Protein AF-A0A090S0M8-F1 (afdb_monomer)

Organism: NCBI:txid990268

Mean predicted aligned error: 9.37 Å

Sequence (266 aa):
MIILQVALKLGLIKRFNSFQKMNDHERKGLIEEGEQRWAMKSTMSSLSVDSFAIHAALVVVVTAFSYVAADFLSSFHDKVQIPTFVTGFLGGMFMRMVAQRTGASQYLCDGAFNHASGISTDYLIVFGISAIKITVLVQYLLPMTLLAIGGICFTLFLIFWVAPRILGDNWFEKGIFSWGWLTGTVAMGIALLRIVDPNMKSKVLDDYAIAYVPGSITDIFIISLMPIAMYSGYHWEALAVGLTYIAFVLFVWRFVFQKSGQLVTE

Structure (mmCIF, N/CA/C/O backbone):
data_AF-A0A090S0M8-F1
#
_entry.id   AF-A0A090S0M8-F1
#
loop_
_atom_site.group_PDB
_atom_site.id
_atom_site.type_symbol
_atom_site.label_atom_id
_atom_site.label_alt_id
_atom_site.label_comp_id
_atom_site.label_asym_id
_atom_site.label_entity_id
_atom_site.label_seq_id
_atom_site.pdbx_PDB_ins_code
_atom_site.Cartn_x
_atom_site.Cartn_y
_atom_site.Cartn_z
_atom_site.occupancy
_atom_site.B_iso_or_equiv
_atom_site.auth_seq_id
_atom_site.auth_comp_id
_atom_site.auth_asym_id
_atom_site.auth_atom_id
_atom_site.pdbx_PDB_model_num
ATOM 1 N N . MET A 1 1 ? 7.826 14.089 3.557 1.00 64.25 1 MET A N 1
ATOM 2 C CA . MET A 1 1 ? 7.908 15.396 4.258 1.00 64.25 1 MET A CA 1
ATOM 3 C C . MET A 1 1 ? 8.242 16.562 3.326 1.00 64.25 1 MET A C 1
ATOM 5 O O . MET A 1 1 ? 7.500 17.533 3.346 1.00 64.25 1 MET A O 1
ATOM 9 N N . ILE A 1 2 ? 9.271 16.476 2.470 1.00 78.44 2 ILE A N 1
ATOM 10 C CA . ILE A 1 2 ? 9.637 17.566 1.535 1.00 78.44 2 ILE A CA 1
ATOM 11 C C . ILE A 1 2 ? 8.473 17.953 0.602 1.00 78.44 2 ILE A C 1
ATOM 13 O O . ILE A 1 2 ? 8.158 19.130 0.485 1.00 78.44 2 ILE A O 1
ATOM 17 N N . ILE A 1 3 ? 7.768 16.973 0.020 1.00 79.50 3 ILE A N 1
ATOM 18 C CA . ILE A 1 3 ? 6.564 17.213 -0.802 1.00 79.50 3 ILE A CA 1
ATOM 19 C C . ILE A 1 3 ? 5.520 18.061 -0.067 1.00 79.50 3 ILE A C 1
ATOM 21 O O . ILE A 1 3 ? 4.982 18.996 -0.647 1.00 79.50 3 ILE A O 1
ATOM 25 N N . LEU A 1 4 ? 5.258 17.771 1.212 1.00 77.00 4 LEU A N 1
ATOM 26 C CA . LEU A 1 4 ? 4.286 18.522 2.009 1.00 77.00 4 LEU A CA 1
ATOM 27 C C . LEU A 1 4 ? 4.755 19.964 2.229 1.00 77.00 4 LEU A C 1
ATOM 29 O O . LEU A 1 4 ? 3.969 20.891 2.086 1.00 77.00 4 LEU A O 1
ATOM 33 N N . GLN A 1 5 ? 6.044 20.171 2.506 1.00 74.31 5 GLN A N 1
ATOM 34 C CA . GLN A 1 5 ? 6.617 21.513 2.653 1.00 74.31 5 GLN A CA 1
ATOM 35 C C . GLN A 1 5 ? 6.546 22.325 1.353 1.00 74.31 5 GLN A C 1
ATOM 37 O O . GLN A 1 5 ? 6.236 23.515 1.386 1.00 74.31 5 GLN A O 1
ATOM 42 N N . VAL A 1 6 ? 6.811 21.695 0.207 1.00 77.69 6 VAL A N 1
ATOM 43 C CA . VAL A 1 6 ? 6.702 22.336 -1.111 1.00 77.69 6 VAL A CA 1
ATOM 44 C C . VAL A 1 6 ? 5.242 22.656 -1.431 1.00 77.69 6 VAL A C 1
ATOM 46 O O . VAL A 1 6 ? 4.935 23.781 -1.813 1.00 77.69 6 VAL A O 1
ATOM 49 N N . ALA A 1 7 ? 4.327 21.716 -1.200 1.00 75.12 7 ALA A N 1
ATOM 50 C CA . ALA A 1 7 ? 2.899 21.915 -1.424 1.00 75.12 7 ALA A CA 1
ATOM 51 C C . ALA A 1 7 ? 2.296 23.014 -0.532 1.00 75.12 7 ALA A C 1
ATOM 53 O O . ALA A 1 7 ? 1.430 23.760 -0.987 1.00 75.12 7 ALA A O 1
ATOM 54 N N . LEU A 1 8 ? 2.797 23.169 0.700 1.00 72.12 8 LEU A N 1
ATOM 55 C CA . LEU A 1 8 ? 2.455 24.294 1.575 1.00 72.12 8 LEU A CA 1
ATOM 56 C C . LEU A 1 8 ? 2.893 25.630 0.985 1.00 72.12 8 LEU A C 1
ATOM 58 O O . LEU A 1 8 ? 2.099 26.566 0.939 1.00 72.12 8 LEU A O 1
ATOM 62 N N . LYS A 1 9 ? 4.139 25.720 0.503 1.00 70.88 9 LYS A N 1
ATOM 63 C CA . LYS A 1 9 ? 4.652 26.942 -0.137 1.00 70.88 9 LYS A CA 1
ATOM 64 C C . LYS A 1 9 ? 3.891 27.292 -1.417 1.00 70.88 9 LYS A C 1
ATOM 66 O O . LYS A 1 9 ? 3.738 28.468 -1.720 1.00 70.88 9 LYS A O 1
ATOM 71 N N . LEU A 1 10 ? 3.407 26.285 -2.141 1.00 74.88 10 LEU A N 1
ATOM 72 C CA . LEU A 1 10 ? 2.612 26.447 -3.360 1.00 74.88 10 LEU A CA 1
ATOM 73 C C . LEU A 1 10 ? 1.122 26.736 -3.091 1.00 74.88 10 LEU A C 1
ATOM 75 O O . LEU A 1 10 ? 0.362 26.895 -4.041 1.00 74.88 10 LEU A O 1
ATOM 79 N N . GLY A 1 11 ? 0.683 26.787 -1.826 1.00 72.38 11 GLY A N 1
ATOM 80 C CA . GLY A 1 11 ? -0.717 27.050 -1.468 1.00 72.38 11 GLY A CA 1
ATOM 81 C C . GLY A 1 11 ? -1.691 25.924 -1.838 1.00 72.38 11 GLY A C 1
ATOM 82 O O . GLY A 1 11 ? -2.904 26.127 -1.810 1.00 72.38 11 GLY A O 1
ATOM 83 N N . LEU A 1 12 ? -1.178 24.735 -2.171 1.00 68.94 12 LEU A N 1
ATOM 84 C CA . LEU A 1 12 ? -1.981 23.565 -2.550 1.00 68.94 12 LEU A CA 1
ATOM 85 C C . LEU A 1 12 ? -2.701 22.941 -1.351 1.00 68.94 12 LEU A C 1
ATOM 87 O O . LEU A 1 12 ? -3.697 22.245 -1.513 1.00 68.94 12 LEU A O 1
ATOM 91 N N . ILE A 1 13 ? -2.209 23.215 -0.143 1.00 67.31 13 ILE A N 1
ATOM 92 C CA . ILE A 1 13 ? -2.761 22.714 1.112 1.00 67.31 13 ILE A CA 1
ATOM 93 C C . ILE A 1 13 ? -3.474 23.867 1.814 1.00 67.31 13 ILE A C 1
ATOM 95 O O . ILE A 1 13 ? -2.837 24.780 2.337 1.00 67.31 13 ILE A O 1
ATOM 99 N N . LYS A 1 14 ? -4.809 23.819 1.847 1.00 59.38 14 LYS A N 1
ATOM 100 C CA . LYS A 1 14 ? -5.633 24.857 2.495 1.00 59.38 14 LYS A CA 1
ATOM 101 C C . LYS A 1 14 ? -5.724 24.696 4.016 1.00 59.38 14 LYS A C 1
ATOM 103 O O . LYS A 1 14 ? -6.082 25.645 4.708 1.00 59.38 14 LYS A O 1
ATOM 108 N N . ARG A 1 15 ? -5.444 23.501 4.548 1.00 59.41 15 ARG A N 1
ATOM 109 C CA . ARG A 1 15 ? -5.553 23.175 5.978 1.00 59.41 15 ARG A CA 1
ATOM 110 C C . ARG A 1 15 ? -4.346 22.342 6.389 1.00 59.41 15 ARG A C 1
ATOM 112 O O . ARG A 1 15 ? -4.209 21.206 5.967 1.00 59.41 15 ARG A O 1
ATOM 119 N N . PHE A 1 16 ? -3.459 22.923 7.187 1.00 60.31 16 PHE A N 1
ATOM 120 C CA . PHE A 1 16 ? -2.278 22.242 7.708 1.00 60.31 16 PHE A CA 1
ATOM 121 C C . PHE A 1 16 ? -2.125 22.565 9.186 1.00 60.31 16 PHE A C 1
ATOM 123 O O . PHE A 1 16 ? -2.038 23.740 9.562 1.00 60.31 16 PHE A O 1
ATOM 130 N N . ASN A 1 17 ? -2.053 21.527 10.015 1.00 59.16 17 ASN A N 1
ATOM 131 C CA . ASN A 1 17 ? -1.556 21.675 11.374 1.00 59.16 17 ASN A CA 1
ATOM 132 C C . ASN A 1 17 ? -0.030 21.681 11.303 1.00 59.16 17 ASN A C 1
ATOM 134 O O . ASN A 1 17 ? 0.614 20.647 11.160 1.00 59.16 17 ASN A O 1
ATOM 138 N N . SER A 1 18 ? 0.550 22.883 11.345 1.00 59.94 18 SER A N 1
ATOM 139 C CA . SER A 1 18 ? 1.997 23.031 11.502 1.00 59.94 18 SER A CA 1
ATOM 140 C C . SER A 1 18 ? 2.436 22.404 12.816 1.00 59.94 18 SER A C 1
ATOM 142 O O . SER A 1 18 ? 1.734 22.538 13.811 1.00 59.94 18 SER A O 1
ATOM 144 N N . PHE A 1 19 ? 3.624 21.797 12.850 1.00 63.47 19 PHE A N 1
ATOM 145 C CA . PHE A 1 19 ? 4.238 21.291 14.085 1.00 63.47 19 PHE A CA 1
ATOM 146 C C . PHE A 1 19 ? 4.270 22.362 15.192 1.00 63.47 19 PHE A C 1
ATOM 148 O O . PHE A 1 19 ? 4.079 22.085 16.373 1.00 63.47 19 PHE A O 1
ATOM 155 N N . GLN A 1 20 ? 4.424 23.627 14.792 1.00 65.75 20 GLN A N 1
ATOM 156 C CA . GLN A 1 20 ? 4.377 24.785 15.689 1.00 65.75 20 GLN A CA 1
ATOM 157 C C . GLN A 1 20 ? 2.993 25.009 16.322 1.00 65.75 20 GLN A C 1
ATOM 159 O O . GLN A 1 20 ? 2.913 25.576 17.405 1.00 65.75 20 GLN A O 1
ATOM 164 N N . LYS A 1 21 ? 1.917 24.557 15.668 1.00 69.81 21 LYS A N 1
ATOM 165 C CA . LYS A 1 21 ? 0.527 24.642 16.139 1.00 69.81 21 LYS A CA 1
ATOM 166 C C . LYS A 1 21 ? 0.055 23.396 16.900 1.00 69.81 21 LYS A C 1
ATOM 168 O O . LYS A 1 21 ? -1.036 23.441 17.448 1.00 69.81 21 LYS A O 1
ATOM 173 N N . MET A 1 22 ? 0.842 22.318 16.917 1.00 71.62 22 MET A N 1
ATOM 174 C CA . MET A 1 22 ? 0.522 21.099 17.668 1.00 71.62 22 MET A CA 1
ATOM 175 C C . MET A 1 22 ? 0.722 21.316 19.170 1.00 71.62 22 MET A C 1
ATOM 177 O O . MET A 1 22 ? 1.671 22.013 19.560 1.00 71.62 22 MET A O 1
ATOM 181 N N . ASN A 1 23 ? -0.141 20.712 19.989 1.00 80.25 23 ASN A N 1
ATOM 182 C CA . ASN A 1 23 ? 0.001 20.715 21.447 1.00 80.25 23 ASN A CA 1
ATOM 183 C C . ASN A 1 23 ? 1.186 19.822 21.890 1.00 80.25 23 ASN A C 1
ATOM 185 O O . ASN A 1 23 ? 1.787 19.088 21.098 1.00 80.25 23 ASN A O 1
ATOM 189 N N . ASP A 1 24 ? 1.559 19.889 23.169 1.00 84.00 24 ASP A N 1
ATOM 190 C CA . ASP A 1 24 ? 2.713 19.140 23.687 1.00 84.00 24 ASP A CA 1
ATOM 191 C C . ASP A 1 24 ? 2.528 17.613 23.637 1.00 84.00 24 ASP A C 1
ATOM 193 O O . ASP A 1 24 ? 3.521 16.886 23.544 1.00 84.00 24 ASP A O 1
ATOM 197 N N . HIS A 1 25 ? 1.287 17.116 23.672 1.00 84.06 25 HIS A N 1
ATOM 198 C CA . HIS A 1 25 ? 0.983 15.687 23.558 1.00 84.06 25 HIS A CA 1
ATOM 199 C C . HIS A 1 25 ? 1.178 15.190 22.121 1.00 84.06 25 HIS A C 1
ATOM 201 O O . HIS A 1 25 ? 1.942 14.251 21.898 1.00 84.06 25 HIS A O 1
ATOM 207 N N . GLU A 1 26 ? 0.601 15.880 21.139 1.00 76.94 26 GLU A N 1
ATOM 208 C CA . GLU A 1 26 ? 0.738 15.600 19.709 1.00 76.94 26 GLU A CA 1
ATOM 209 C C . GLU A 1 26 ? 2.207 15.630 19.266 1.00 76.94 26 GLU A C 1
ATOM 211 O O . GLU A 1 26 ? 2.646 14.759 18.513 1.00 76.94 26 GLU A O 1
ATOM 216 N N . ARG A 1 27 ? 3.008 16.578 19.781 1.00 78.00 27 ARG A N 1
ATOM 217 C CA . ARG A 1 27 ? 4.459 16.650 19.504 1.00 78.00 27 ARG A CA 1
ATOM 218 C C . ARG A 1 27 ? 5.236 15.443 20.027 1.00 78.00 27 ARG A C 1
ATOM 220 O O . ARG A 1 27 ? 6.274 15.102 19.463 1.00 78.00 27 ARG A O 1
ATOM 227 N N . LYS A 1 28 ? 4.746 14.806 21.092 1.00 85.12 28 LYS A N 1
ATOM 228 C CA . LYS A 1 28 ? 5.289 13.556 21.645 1.00 85.12 28 LYS A CA 1
ATOM 229 C C . LYS A 1 28 ? 4.675 12.312 20.990 1.00 85.12 28 LYS A C 1
ATOM 231 O O . LYS A 1 28 ? 5.046 11.203 21.361 1.00 85.12 28 LYS A O 1
ATOM 236 N N . GLY A 1 29 ? 3.749 12.476 20.039 1.00 80.06 29 GLY A N 1
ATOM 237 C CA . GLY A 1 29 ? 2.999 11.377 19.427 1.00 80.06 29 GLY A CA 1
ATOM 238 C C . GLY A 1 29 ? 1.955 10.749 20.357 1.00 80.06 29 GLY A C 1
ATOM 239 O O . GLY A 1 29 ? 1.541 9.615 20.132 1.00 80.06 29 GLY A O 1
ATOM 240 N N . LEU A 1 30 ? 1.554 11.462 21.410 1.00 86.12 30 LEU A N 1
ATOM 241 C CA . LEU A 1 30 ? 0.565 11.027 22.391 1.00 86.12 30 LEU A CA 1
ATOM 242 C C . LEU A 1 30 ? -0.778 11.720 22.140 1.00 86.12 30 LEU A C 1
ATOM 244 O O . LEU A 1 30 ? -0.833 12.813 21.582 1.00 86.12 30 LEU A O 1
ATOM 248 N N . ILE A 1 31 ? -1.858 11.088 22.594 1.00 83.38 31 ILE A N 1
ATOM 249 C CA . ILE A 1 31 ? -3.208 11.663 22.594 1.00 83.38 31 ILE A CA 1
ATOM 250 C C . ILE A 1 31 ? -3.513 12.140 24.017 1.00 83.38 31 ILE A C 1
ATOM 252 O O . ILE A 1 31 ? -3.216 11.424 24.981 1.00 83.38 31 ILE A O 1
ATOM 256 N N . GLU A 1 32 ? -4.083 13.339 24.152 1.00 86.94 32 GLU A N 1
ATOM 257 C CA . GLU A 1 32 ? -4.519 13.881 25.445 1.00 86.94 32 GLU A CA 1
ATOM 258 C C . GLU A 1 32 ? -5.511 12.934 26.133 1.00 86.94 32 GLU A C 1
ATOM 260 O O . GLU A 1 32 ? -6.356 12.335 25.472 1.00 86.94 32 GLU A O 1
ATOM 265 N N . GLU A 1 33 ? -5.434 12.801 27.460 1.00 85.81 33 GLU A N 1
ATOM 266 C CA . GLU A 1 33 ? -6.231 11.822 28.223 1.00 85.81 33 GLU A CA 1
ATOM 267 C C . GLU A 1 33 ? -7.741 11.936 27.966 1.00 85.81 33 GLU A C 1
ATOM 269 O O . GLU A 1 33 ? -8.415 10.921 27.809 1.00 85.81 33 GLU A O 1
ATOM 274 N N . GLY A 1 34 ? -8.266 13.160 27.842 1.00 87.75 34 GLY A N 1
ATOM 275 C CA . GLY A 1 34 ? -9.682 13.403 27.544 1.00 87.75 34 GLY A CA 1
ATOM 276 C C . GLY A 1 34 ? -10.104 13.071 26.106 1.00 87.75 34 GLY A C 1
ATOM 277 O O . GLY A 1 34 ? -11.294 12.912 25.841 1.00 87.75 34 GLY A O 1
ATOM 278 N N . GLU A 1 35 ? -9.150 12.946 25.182 1.00 85.00 35 GLU A N 1
ATOM 279 C CA . GLU A 1 35 ? -9.391 12.657 23.762 1.00 85.00 35 GLU A CA 1
ATOM 280 C C . GLU A 1 35 ? -9.061 11.207 23.374 1.00 85.00 35 GLU A C 1
ATOM 282 O O . GLU A 1 35 ? -9.327 10.782 22.241 1.00 85.00 35 GLU A O 1
ATOM 287 N N . GLN A 1 36 ? -8.492 10.429 24.298 1.00 86.56 36 GLN A N 1
ATOM 288 C CA . GLN A 1 36 ? -8.174 9.022 24.081 1.00 86.56 36 GLN A CA 1
ATOM 289 C C . GLN A 1 36 ? -9.441 8.220 23.769 1.00 86.56 36 GLN A C 1
ATOM 291 O O . GLN A 1 36 ? -10.482 8.343 24.414 1.00 86.56 36 GLN A O 1
ATOM 296 N N . ARG A 1 37 ? -9.350 7.368 22.745 1.00 83.69 37 ARG A N 1
A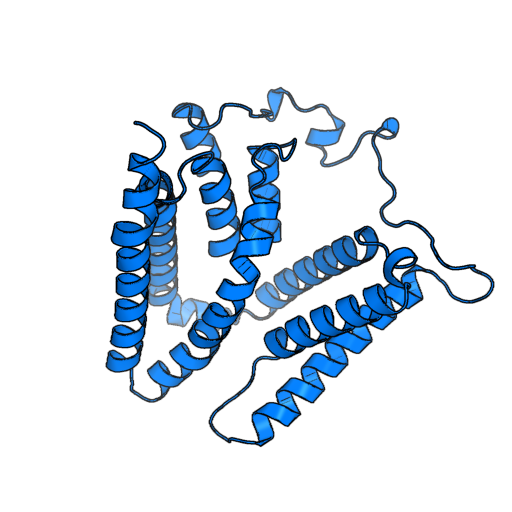TOM 297 C CA . ARG A 1 37 ? -10.462 6.533 22.282 1.00 83.69 37 ARG A CA 1
ATOM 298 C C . ARG A 1 37 ? -10.185 5.072 22.585 1.00 83.69 37 ARG A C 1
ATOM 300 O O . ARG A 1 37 ? -9.048 4.614 22.509 1.00 83.69 37 ARG A O 1
ATOM 307 N N . TRP A 1 38 ? -11.251 4.331 22.858 1.00 86.88 38 TRP A N 1
ATOM 308 C CA . TRP A 1 38 ? -11.198 2.882 22.995 1.00 86.88 38 TRP A CA 1
ATOM 309 C C . TRP A 1 38 ? -10.653 2.245 21.713 1.00 86.88 38 TRP A C 1
ATOM 311 O O . TRP A 1 38 ? -11.194 2.470 20.630 1.00 86.88 38 TRP A O 1
ATOM 321 N N . ALA A 1 39 ? -9.610 1.422 21.843 1.00 84.12 39 ALA A N 1
ATOM 322 C CA . ALA A 1 39 ? -9.031 0.681 20.719 1.00 84.12 39 ALA A CA 1
ATOM 323 C C . ALA A 1 39 ? -10.021 -0.343 20.130 1.00 84.12 39 ALA A C 1
ATOM 325 O O . ALA A 1 39 ? -10.055 -0.591 18.926 1.00 84.12 39 ALA A O 1
ATOM 326 N N . MET A 1 40 ? -10.852 -0.933 20.992 1.00 87.94 40 MET A N 1
ATOM 327 C CA . MET A 1 40 ? -11.825 -1.954 20.635 1.00 87.94 40 MET A CA 1
ATOM 328 C C . MET A 1 40 ? -13.029 -1.888 21.577 1.00 87.94 40 MET A C 1
ATOM 330 O O . MET A 1 40 ? -12.880 -1.691 22.783 1.00 87.94 40 MET A O 1
ATOM 334 N N . LYS A 1 41 ? -14.230 -2.106 21.035 1.00 88.44 41 LYS A N 1
ATOM 335 C CA . LYS A 1 41 ? -15.436 -2.346 21.832 1.00 88.44 41 LYS A CA 1
ATOM 336 C C . LYS A 1 41 ? -15.485 -3.819 22.239 1.00 88.44 41 LYS A C 1
ATOM 338 O O . LYS A 1 41 ? -15.399 -4.686 21.373 1.00 88.44 41 LYS A O 1
ATOM 343 N N . SER A 1 42 ? -15.675 -4.101 23.527 1.00 88.19 42 SER A N 1
ATOM 344 C CA . SER A 1 42 ? -15.972 -5.465 23.972 1.00 88.19 42 SER A CA 1
ATOM 345 C C . SER A 1 42 ? -17.414 -5.814 23.600 1.00 88.19 42 SER A C 1
ATOM 347 O O . SER A 1 42 ? -18.350 -5.119 24.002 1.00 88.19 42 SER A O 1
ATOM 349 N N . THR A 1 43 ? -17.585 -6.837 22.771 1.00 89.81 43 THR A N 1
ATOM 350 C CA . THR A 1 43 ? -18.872 -7.247 22.189 1.00 89.81 43 THR A CA 1
ATOM 351 C C . THR A 1 43 ? -19.339 -8.613 22.678 1.00 89.81 43 THR A C 1
ATOM 353 O O . THR A 1 43 ? -20.524 -8.919 22.566 1.00 89.81 43 THR A O 1
ATOM 356 N N . MET A 1 44 ? -18.432 -9.413 23.235 1.00 89.69 44 MET A N 1
ATOM 357 C CA . MET A 1 44 ? -18.701 -10.739 23.779 1.00 89.69 44 MET A CA 1
ATOM 358 C C . MET A 1 44 ? -18.779 -10.700 25.305 1.00 89.69 44 MET A C 1
ATOM 360 O O . MET A 1 44 ? -18.162 -9.858 25.962 1.00 89.69 44 MET A O 1
ATOM 364 N N . SER A 1 45 ? -19.531 -11.641 25.876 1.00 88.69 45 SER A N 1
ATOM 365 C CA . SER A 1 45 ? -19.515 -11.876 27.319 1.00 88.69 45 SER A CA 1
ATOM 366 C C . SER A 1 45 ? -18.221 -12.583 27.711 1.00 88.69 45 SER A C 1
ATOM 368 O O . SER A 1 45 ? -17.920 -13.657 27.187 1.00 88.69 45 SER A O 1
ATOM 370 N N . SER A 1 46 ? -17.495 -12.022 28.682 1.00 81.06 46 SER A N 1
ATOM 371 C CA . SER A 1 46 ? -16.253 -12.599 29.214 1.00 81.06 46 SER A CA 1
ATOM 372 C C . SER A 1 46 ? -16.447 -13.971 29.870 1.00 81.06 46 SER A C 1
ATOM 374 O O . SER A 1 46 ? -15.482 -14.711 30.022 1.00 81.06 46 SER A O 1
ATOM 376 N N . LEU A 1 47 ? -17.688 -14.336 30.217 1.00 88.12 47 LEU A N 1
ATOM 377 C CA . LEU A 1 47 ? -18.039 -15.674 30.702 1.00 88.12 47 LEU A CA 1
ATOM 378 C C . LEU A 1 47 ? -18.033 -16.739 29.596 1.00 88.12 47 LEU A C 1
ATOM 380 O O . LEU A 1 47 ? -17.985 -17.926 29.902 1.00 88.12 47 LEU A O 1
ATOM 384 N N . SER A 1 48 ? -18.136 -16.336 28.328 1.00 89.69 48 SER A N 1
ATOM 385 C CA . SER A 1 48 ? -18.202 -17.256 27.189 1.00 89.69 48 SER A CA 1
ATOM 386 C C . SER A 1 48 ? -16.882 -17.291 26.436 1.00 89.69 48 SER A C 1
ATOM 388 O O . SER A 1 48 ? -16.240 -18.333 26.343 1.00 89.69 48 SER A O 1
ATOM 390 N N . VAL A 1 49 ? -16.482 -16.149 25.883 1.00 89.44 49 VAL A N 1
ATOM 391 C CA . VAL A 1 49 ? -15.252 -16.014 25.111 1.00 89.44 49 VAL A CA 1
ATOM 392 C C . VAL A 1 49 ? -14.841 -14.553 25.104 1.00 89.44 49 VAL A C 1
ATOM 394 O O . VAL A 1 49 ? -15.680 -13.653 25.055 1.00 89.44 49 VAL A O 1
ATOM 397 N N . ASP A 1 50 ? -13.540 -14.314 25.153 1.00 91.75 50 ASP A N 1
ATOM 398 C CA . ASP A 1 50 ? -13.019 -12.965 25.055 1.00 91.75 50 ASP A CA 1
ATOM 399 C C . ASP A 1 50 ? -13.273 -12.363 23.657 1.00 91.75 50 ASP A C 1
ATOM 401 O O . ASP A 1 50 ? -13.168 -13.038 22.626 1.00 91.75 50 ASP A O 1
ATOM 405 N N . SER A 1 51 ? -13.614 -11.071 23.619 1.00 91.12 51 SER A N 1
ATOM 406 C CA . SER A 1 51 ? -13.909 -10.379 22.361 1.00 91.12 51 SER A CA 1
ATOM 407 C C . SER A 1 51 ? -12.690 -10.358 21.441 1.00 91.12 51 SER A C 1
ATOM 409 O O . SER A 1 51 ? -12.831 -10.601 20.242 1.00 91.12 51 SER A O 1
ATOM 411 N N . PHE A 1 52 ? -11.495 -10.093 21.976 1.00 91.50 52 PHE A N 1
ATOM 412 C CA . PHE A 1 52 ? -10.264 -10.073 21.189 1.00 91.50 52 PHE A CA 1
ATOM 413 C C . PHE A 1 52 ? -9.943 -11.466 20.639 1.00 91.50 52 PHE A C 1
ATOM 415 O O . PHE A 1 52 ? -9.595 -11.576 19.462 1.00 91.50 52 PHE A O 1
ATOM 422 N N . ALA A 1 53 ? -10.168 -12.528 21.419 1.00 92.56 53 ALA A N 1
ATOM 423 C CA . ALA A 1 53 ? -9.965 -13.905 20.961 1.00 92.56 53 ALA A CA 1
ATOM 424 C C . ALA A 1 53 ? -10.776 -14.244 19.696 1.00 92.56 53 ALA A C 1
ATOM 426 O O . ALA A 1 53 ? -10.227 -14.836 18.768 1.00 92.56 53 ALA A O 1
ATOM 427 N N . ILE A 1 54 ? -12.043 -13.819 19.600 1.00 92.88 54 ILE A N 1
ATOM 428 C CA . ILE A 1 54 ? -12.858 -14.036 18.388 1.00 92.88 54 ILE A CA 1
ATOM 429 C C . ILE A 1 54 ? -12.294 -13.284 17.178 1.00 92.88 54 ILE A C 1
ATOM 431 O O . ILE A 1 54 ? -12.225 -13.841 16.084 1.00 92.88 54 ILE A O 1
ATOM 435 N N . HIS A 1 55 ? -11.857 -12.038 17.356 1.00 94.38 55 HIS A N 1
ATOM 436 C CA . HIS A 1 55 ? -11.302 -11.246 16.254 1.00 94.38 55 HIS A CA 1
ATOM 437 C C . HIS A 1 55 ? -9.963 -11.813 15.781 1.00 94.38 55 HIS A C 1
ATOM 439 O O . HIS A 1 55 ? -9.749 -11.960 14.578 1.00 94.38 55 HIS A O 1
ATOM 445 N N . ALA A 1 56 ? -9.094 -12.195 16.719 1.00 93.69 56 ALA A N 1
ATOM 446 C CA . ALA A 1 56 ? -7.837 -12.867 16.421 1.00 93.69 56 ALA A CA 1
ATOM 447 C C . ALA A 1 56 ? -8.079 -14.205 15.704 1.00 93.69 56 ALA A C 1
ATOM 449 O O . ALA A 1 56 ? -7.459 -14.468 14.674 1.00 93.69 56 ALA A O 1
ATOM 450 N N . ALA A 1 57 ? -9.032 -15.012 16.182 1.00 94.31 57 ALA A N 1
ATOM 451 C CA . ALA A 1 57 ? -9.403 -16.272 15.545 1.00 94.31 57 ALA A CA 1
ATOM 452 C C . ALA A 1 57 ? -9.904 -16.062 14.110 1.00 94.31 57 ALA A C 1
ATOM 454 O O . ALA A 1 57 ? -9.492 -16.795 13.217 1.00 94.31 57 ALA A O 1
ATOM 455 N N . LEU A 1 58 ? -10.726 -15.039 13.856 1.00 94.69 58 LEU A N 1
ATOM 456 C CA . LEU A 1 58 ? -11.182 -14.711 12.501 1.00 94.69 58 LEU A CA 1
ATOM 457 C C . LEU A 1 58 ? -10.022 -14.353 11.568 1.00 94.69 58 LEU A C 1
ATOM 459 O O . LEU A 1 58 ? -9.979 -14.852 10.444 1.00 94.69 58 LEU A O 1
ATOM 463 N N . VAL A 1 59 ? -9.066 -13.541 12.029 1.00 94.44 59 VAL A N 1
ATOM 464 C CA . VAL A 1 59 ? -7.864 -13.207 11.244 1.00 94.44 59 VAL A CA 1
ATOM 465 C C . VAL A 1 59 ? -7.056 -14.469 10.932 1.00 94.44 59 VAL A C 1
ATOM 467 O O . VAL A 1 59 ? -6.662 -14.671 9.782 1.00 94.44 59 VAL A O 1
ATOM 470 N N . VAL A 1 60 ? -6.856 -15.350 11.917 1.00 95.44 60 VAL A N 1
ATOM 471 C CA . VAL A 1 60 ? -6.132 -16.620 11.735 1.00 95.44 60 VAL A CA 1
ATOM 472 C C . VAL A 1 60 ? -6.860 -17.545 10.762 1.00 95.44 60 VAL A C 1
ATOM 474 O O . VAL A 1 60 ? -6.228 -18.080 9.856 1.00 95.44 60 VAL A O 1
ATOM 477 N N . VAL A 1 61 ? -8.178 -17.704 10.897 1.00 95.94 61 VAL A N 1
ATOM 478 C CA . VAL A 1 61 ? -8.995 -18.552 10.014 1.00 95.94 61 VAL A CA 1
ATOM 479 C C . VAL A 1 61 ? -8.943 -18.049 8.578 1.00 95.94 61 VAL A C 1
ATOM 481 O O . VAL A 1 61 ? -8.699 -18.840 7.670 1.00 95.94 61 VAL A O 1
ATOM 484 N N . VAL A 1 62 ? -9.117 -16.742 8.362 1.00 95.44 62 VAL A N 1
ATOM 485 C CA . VAL A 1 62 ? -9.023 -16.159 7.017 1.00 95.44 62 VAL A CA 1
ATOM 486 C C . VAL A 1 62 ? -7.616 -16.355 6.457 1.00 95.44 62 VAL A C 1
ATOM 488 O O . VAL A 1 62 ? -7.480 -16.776 5.313 1.00 95.44 62 VAL A O 1
ATOM 491 N N . THR A 1 63 ? -6.568 -16.137 7.252 1.00 93.62 63 THR A N 1
ATOM 492 C CA . THR A 1 63 ? -5.173 -16.320 6.811 1.00 93.62 63 THR A CA 1
ATOM 493 C C . THR A 1 63 ? -4.871 -17.779 6.454 1.00 93.62 63 THR A C 1
ATOM 495 O O . THR A 1 63 ? -4.300 -18.0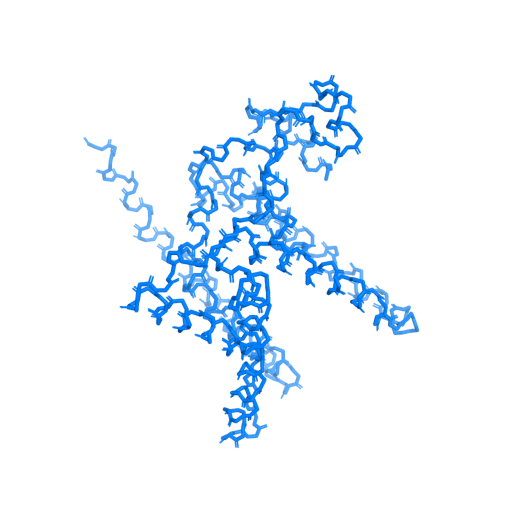51 5.399 1.00 93.62 63 THR A O 1
ATOM 498 N N . ALA A 1 64 ? -5.309 -18.733 7.279 1.00 96.00 64 ALA A N 1
ATOM 499 C CA . ALA A 1 64 ? -5.157 -20.161 7.013 1.00 96.00 64 ALA A CA 1
ATOM 500 C C . ALA A 1 64 ? -5.920 -20.581 5.748 1.00 96.00 64 ALA A C 1
ATOM 502 O O . ALA A 1 64 ? -5.354 -21.247 4.881 1.00 96.00 64 ALA A O 1
ATOM 503 N N . PHE A 1 65 ? -7.169 -20.124 5.599 1.00 95.75 65 PHE A N 1
ATOM 504 C CA . PHE A 1 65 ? -7.947 -20.309 4.374 1.00 95.75 65 PHE A CA 1
ATOM 505 C C . PHE A 1 65 ? -7.213 -19.741 3.157 1.00 95.75 65 PHE A C 1
ATOM 507 O O . PHE A 1 65 ? -7.144 -20.406 2.132 1.00 95.75 65 PHE A O 1
ATOM 514 N N . SER A 1 66 ? -6.626 -18.549 3.277 1.00 92.62 66 SER A N 1
ATOM 515 C CA . SER A 1 66 ? -5.886 -17.897 2.191 1.00 92.62 66 SER A CA 1
ATOM 516 C C . SER A 1 66 ? -4.769 -18.792 1.669 1.00 92.62 66 SER A C 1
ATOM 518 O O . SER A 1 66 ? -4.635 -18.975 0.460 1.00 92.62 66 SER A O 1
ATOM 520 N N . TYR A 1 67 ? -3.983 -19.364 2.584 1.00 93.44 67 TYR A N 1
ATOM 521 C CA . TYR A 1 67 ? -2.854 -20.223 2.247 1.00 93.44 67 TYR A CA 1
ATOM 522 C C . TYR A 1 67 ? -3.314 -21.521 1.580 1.00 93.44 67 TYR A C 1
ATOM 524 O O . TYR A 1 67 ? -2.873 -21.826 0.475 1.00 93.44 67 TYR A O 1
ATOM 532 N N . VAL A 1 68 ? -4.266 -22.227 2.200 1.00 95.81 68 VAL A N 1
ATOM 533 C CA . VAL A 1 68 ? -4.799 -23.492 1.668 1.00 95.81 68 VAL A CA 1
ATOM 534 C C . VAL A 1 68 ? -5.490 -23.281 0.321 1.00 95.81 68 VAL A C 1
ATOM 536 O O . VAL A 1 68 ? -5.289 -24.061 -0.603 1.00 95.81 68 VAL A O 1
ATOM 539 N N . ALA A 1 69 ? -6.278 -22.215 0.178 1.00 92.25 69 ALA A N 1
ATOM 540 C CA . ALA A 1 69 ? -6.950 -21.899 -1.074 1.00 92.25 69 ALA A CA 1
ATOM 541 C C . ALA A 1 69 ? -5.951 -21.506 -2.168 1.00 92.25 69 ALA A C 1
ATOM 543 O O . ALA A 1 69 ? -6.115 -21.928 -3.306 1.00 92.25 69 ALA A O 1
ATOM 544 N N . ALA A 1 70 ? -4.915 -20.725 -1.852 1.00 88.88 70 ALA A N 1
ATOM 545 C CA . ALA A 1 70 ? -3.899 -20.352 -2.836 1.00 88.88 70 ALA A CA 1
ATOM 546 C C . ALA A 1 70 ? -3.137 -21.577 -3.345 1.00 88.88 70 ALA A C 1
ATOM 548 O O . ALA A 1 70 ? -2.970 -21.724 -4.555 1.00 88.88 70 ALA A O 1
ATOM 549 N N . ASP A 1 71 ? -2.739 -22.472 -2.441 1.00 90.75 71 ASP A N 1
ATOM 550 C CA . ASP A 1 71 ? -2.052 -23.717 -2.783 1.00 90.75 71 ASP A CA 1
ATOM 551 C C . ASP A 1 71 ? -2.951 -24.639 -3.623 1.00 90.75 71 ASP A C 1
ATOM 553 O O . ASP A 1 71 ? -2.585 -25.043 -4.728 1.00 90.75 71 ASP A O 1
ATOM 557 N N . PHE A 1 72 ? -4.194 -24.854 -3.178 1.00 92.31 72 PHE A N 1
ATOM 558 C CA . PHE A 1 72 ? -5.178 -25.651 -3.910 1.00 92.31 72 PHE A CA 1
ATOM 559 C C . PHE A 1 72 ? -5.466 -25.086 -5.305 1.00 92.31 72 PHE A C 1
ATOM 561 O O . PHE A 1 72 ? -5.448 -25.834 -6.280 1.00 92.31 72 PHE A O 1
ATOM 568 N N . LEU A 1 73 ? -5.699 -23.775 -5.439 1.00 87.12 73 LEU A N 1
ATOM 569 C CA . LEU A 1 73 ? -5.977 -23.183 -6.749 1.00 87.12 73 LEU A CA 1
ATOM 570 C C . LEU A 1 73 ? -4.741 -23.193 -7.664 1.00 87.12 73 LEU A C 1
ATOM 572 O O . LEU A 1 73 ? -4.886 -23.356 -8.875 1.00 87.12 73 LEU A O 1
ATOM 576 N N . SER A 1 74 ? -3.540 -23.046 -7.105 1.00 84.38 74 SER A N 1
ATOM 577 C CA . SER A 1 74 ? -2.296 -23.128 -7.884 1.00 84.38 74 SER A CA 1
ATOM 578 C C . SER A 1 74 ? -2.007 -24.556 -8.357 1.00 84.38 74 SER A C 1
ATOM 580 O O . SER A 1 74 ? -1.378 -24.739 -9.395 1.00 84.38 74 SER A O 1
ATOM 582 N N . SER A 1 75 ? -2.522 -25.577 -7.660 1.00 88.44 75 SER A N 1
ATOM 583 C CA . SER A 1 75 ? -2.343 -26.986 -8.046 1.00 88.44 75 SER A CA 1
ATOM 584 C C . SER A 1 75 ? -3.017 -27.371 -9.372 1.00 88.44 75 SER A C 1
ATOM 586 O O . SER A 1 75 ? -2.655 -28.382 -9.969 1.00 88.44 75 SER A O 1
ATOM 588 N N . PHE A 1 76 ? -3.968 -26.570 -9.872 1.00 86.12 76 PHE A N 1
ATOM 589 C CA . PHE A 1 76 ? -4.645 -26.851 -11.144 1.00 86.12 76 PHE A CA 1
ATOM 590 C C . PHE A 1 76 ? -3.786 -26.557 -12.377 1.00 86.12 76 PHE A C 1
ATOM 592 O O . PHE A 1 76 ? -4.106 -27.049 -13.461 1.00 86.12 76 PHE A O 1
ATOM 599 N N . HIS A 1 77 ? -2.740 -25.732 -12.256 1.00 76.94 77 HIS A N 1
ATOM 600 C CA . HIS A 1 77 ? -1.904 -25.374 -13.397 1.00 76.94 77 HIS A CA 1
ATOM 601 C C . HIS A 1 77 ? -0.478 -25.003 -12.969 1.00 76.94 77 HIS A C 1
ATOM 603 O O . HIS A 1 77 ? -0.259 -23.944 -12.389 1.00 76.94 77 HIS A O 1
ATOM 609 N N . ASP A 1 78 ? 0.517 -25.796 -13.383 1.00 74.69 78 ASP A N 1
ATOM 610 C CA . ASP A 1 78 ? 1.929 -25.682 -12.957 1.00 74.69 78 ASP A CA 1
ATOM 611 C C . ASP A 1 78 ? 2.568 -24.296 -13.160 1.00 74.69 78 ASP A C 1
ATOM 613 O O . ASP A 1 78 ? 3.548 -23.937 -12.510 1.00 74.69 78 ASP A O 1
ATOM 617 N N . LYS A 1 79 ? 2.034 -23.508 -14.100 1.00 69.00 79 LYS A N 1
ATOM 618 C CA . LYS A 1 79 ? 2.545 -22.169 -14.447 1.00 69.00 79 LYS A CA 1
ATOM 619 C C . LYS A 1 79 ? 1.780 -21.008 -13.807 1.00 69.00 79 LYS A C 1
ATOM 621 O O . LYS A 1 79 ? 2.195 -19.865 -13.983 1.00 69.00 79 LYS A O 1
ATOM 626 N N . VAL A 1 80 ? 0.661 -21.266 -13.128 1.00 69.19 80 VAL A N 1
ATOM 627 C CA . VAL A 1 80 ? -0.178 -20.214 -12.535 1.00 69.19 80 VAL A CA 1
ATOM 628 C C . VAL A 1 80 ? -0.139 -20.357 -11.024 1.00 69.19 80 VAL A C 1
ATOM 630 O O . VAL A 1 80 ? -0.780 -21.229 -10.452 1.00 69.19 80 VAL A O 1
ATOM 633 N N . GLN A 1 81 ? 0.607 -19.466 -10.377 1.00 75.94 81 GLN A N 1
ATOM 634 C CA . GLN A 1 81 ? 0.612 -19.357 -8.923 1.00 75.94 81 GLN A CA 1
ATOM 635 C C . GLN A 1 81 ? -0.366 -18.266 -8.510 1.00 75.94 81 GLN A C 1
ATOM 637 O O . GLN A 1 81 ? -0.188 -17.094 -8.853 1.00 75.94 81 GLN A O 1
ATOM 642 N N . ILE A 1 82 ? -1.411 -18.657 -7.787 1.00 79.88 82 ILE A N 1
ATOM 643 C CA . ILE A 1 82 ? -2.364 -17.713 -7.217 1.00 79.88 82 ILE A CA 1
ATOM 644 C C . ILE A 1 82 ? -1.745 -17.123 -5.950 1.00 79.88 82 ILE A C 1
ATOM 646 O O . ILE A 1 82 ? -1.431 -17.870 -5.021 1.00 79.88 82 ILE A O 1
ATOM 650 N N . PRO A 1 83 ? -1.582 -15.794 -5.855 1.00 76.25 83 PRO A N 1
ATOM 651 C CA . PRO A 1 83 ? -0.988 -15.204 -4.668 1.00 76.25 83 PRO A CA 1
ATOM 652 C C . PRO A 1 83 ? -1.900 -15.336 -3.447 1.00 76.25 83 PRO A C 1
ATOM 654 O O . PRO A 1 83 ? -3.101 -15.067 -3.510 1.00 76.25 83 PRO A O 1
ATOM 657 N N . THR A 1 84 ? -1.307 -15.638 -2.293 1.00 82.50 84 THR A N 1
ATOM 658 C CA . THR A 1 84 ? -2.022 -15.809 -1.018 1.00 82.50 84 THR A CA 1
ATOM 659 C C . THR A 1 84 ? -2.814 -14.573 -0.588 1.00 82.50 84 THR A C 1
ATOM 661 O O . THR A 1 84 ? -3.871 -14.694 0.023 1.00 82.50 84 THR A O 1
ATOM 664 N N . PHE A 1 85 ? -2.352 -13.364 -0.918 1.00 77.50 85 PHE A N 1
ATOM 665 C CA . PHE A 1 85 ? -3.095 -12.152 -0.559 1.00 77.50 85 PHE A CA 1
ATOM 666 C C . PHE A 1 85 ? -4.440 -12.049 -1.303 1.00 77.50 85 PHE A C 1
ATOM 668 O O . PHE A 1 85 ? -5.385 -11.471 -0.771 1.00 77.50 85 PHE A O 1
ATOM 675 N N . VAL A 1 86 ? -4.556 -12.636 -2.503 1.00 78.31 86 VAL A N 1
ATOM 676 C CA . VAL A 1 86 ? -5.785 -12.630 -3.317 1.00 78.31 86 VAL A CA 1
ATOM 677 C C . VAL A 1 86 ? -6.856 -13.484 -2.681 1.00 78.31 86 VAL A C 1
ATOM 679 O O . VAL A 1 86 ? -7.976 -13.034 -2.444 1.00 78.31 86 VAL A O 1
ATOM 682 N N . THR A 1 87 ? -6.496 -14.726 -2.380 1.00 84.19 87 THR A N 1
ATOM 683 C CA . THR A 1 87 ? 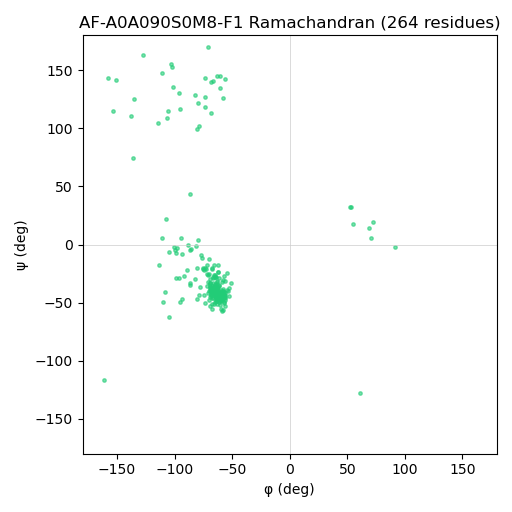-7.385 -15.670 -1.709 1.00 84.19 87 THR A CA 1
ATOM 684 C C . THR A 1 87 ? -7.740 -15.178 -0.311 1.00 84.19 87 THR A C 1
ATOM 686 O O . THR A 1 87 ? -8.872 -15.380 0.123 1.00 84.19 87 THR A O 1
ATOM 689 N N . GLY A 1 88 ? -6.843 -14.446 0.355 1.00 87.56 88 GLY A N 1
ATOM 690 C CA . GLY A 1 88 ? -7.144 -13.775 1.618 1.00 87.56 88 GLY A CA 1
ATOM 691 C C . GLY A 1 88 ? -8.094 -12.600 1.507 1.00 87.56 88 GLY A C 1
ATOM 692 O O . GLY A 1 88 ? -9.008 -12.490 2.324 1.00 87.56 88 GLY A O 1
ATOM 693 N N . PHE A 1 89 ? -7.968 -11.771 0.472 1.00 81.81 89 PHE A N 1
ATOM 694 C CA . PHE A 1 89 ? -8.942 -10.716 0.205 1.00 81.81 89 PHE A CA 1
ATOM 695 C C . PHE A 1 89 ? -10.335 -11.301 -0.069 1.00 81.81 89 PHE A C 1
ATOM 697 O O . PHE A 1 89 ? -11.317 -10.873 0.542 1.00 81.81 89 PHE A O 1
ATOM 704 N N . LEU A 1 90 ? -10.419 -12.331 -0.918 1.00 84.31 90 LEU A N 1
ATOM 705 C CA . LEU A 1 90 ? -11.674 -13.030 -1.210 1.00 84.31 90 LEU A CA 1
ATOM 706 C C . LEU A 1 90 ? -12.245 -13.729 0.031 1.00 84.31 90 LEU A C 1
ATOM 708 O O . LEU A 1 90 ? -13.439 -13.613 0.298 1.00 84.31 90 LEU A O 1
ATOM 712 N N . GLY A 1 91 ? -11.404 -14.399 0.822 1.00 90.00 91 GLY A N 1
ATOM 713 C CA . GLY A 1 91 ? -11.800 -15.055 2.070 1.00 90.00 91 GLY A CA 1
ATOM 714 C C . GLY A 1 91 ? -12.308 -14.066 3.119 1.00 90.00 91 GLY A C 1
ATOM 715 O O . GLY A 1 91 ? -13.349 -14.294 3.735 1.00 90.00 91 GLY A O 1
ATOM 716 N N . GLY A 1 92 ? -11.633 -12.926 3.278 1.00 89.62 92 GLY A N 1
ATOM 717 C CA . GLY A 1 92 ? -12.064 -11.845 4.163 1.00 89.62 92 GLY A CA 1
ATOM 718 C C . GLY A 1 92 ? -13.377 -11.204 3.709 1.00 89.62 92 GLY A C 1
ATOM 719 O O . GLY A 1 92 ? -14.278 -10.997 4.525 1.00 89.62 92 GLY A O 1
ATOM 720 N N . MET A 1 93 ? -13.532 -10.950 2.405 1.00 86.56 93 MET A N 1
ATOM 721 C CA . MET A 1 93 ? -14.780 -10.442 1.824 1.00 86.56 93 MET A CA 1
ATOM 722 C C . MET A 1 93 ? -15.934 -11.429 2.020 1.00 86.56 93 MET A C 1
ATOM 724 O O . MET A 1 93 ? -17.025 -11.028 2.431 1.00 86.56 93 MET A O 1
ATOM 728 N N . PHE A 1 94 ? -15.688 -12.716 1.777 1.00 90.12 94 PHE A N 1
ATOM 729 C CA . PHE A 1 94 ? -16.657 -13.778 2.016 1.00 90.12 94 PHE A CA 1
ATOM 730 C C . PHE A 1 94 ? -17.067 -13.827 3.491 1.00 90.12 94 PHE A C 1
ATOM 732 O O . PHE A 1 94 ? -18.260 -13.797 3.795 1.00 90.12 94 PHE A O 1
ATOM 739 N N . MET A 1 95 ? -16.104 -13.799 4.417 1.00 92.81 95 MET A N 1
ATOM 740 C CA . MET A 1 95 ? -16.399 -13.822 5.850 1.00 92.81 95 MET A CA 1
ATOM 741 C C . MET A 1 95 ? -17.189 -12.587 6.298 1.00 92.81 95 MET A C 1
ATOM 743 O O . MET A 1 95 ? -18.128 -12.698 7.088 1.00 92.81 95 MET A O 1
ATOM 747 N N . ARG A 1 96 ? -16.880 -11.410 5.737 1.00 89.81 96 ARG A N 1
ATOM 748 C CA . ARG A 1 96 ? -17.655 -10.184 5.969 1.00 89.81 96 ARG A CA 1
ATOM 749 C C . ARG A 1 96 ? -19.090 -10.313 5.459 1.00 89.81 96 ARG A C 1
ATOM 751 O O . ARG A 1 96 ? -20.015 -9.919 6.167 1.00 89.81 96 ARG A O 1
ATOM 758 N N . MET A 1 97 ? -19.290 -10.894 4.276 1.00 90.88 97 MET A N 1
ATOM 759 C CA . MET A 1 97 ? -20.625 -11.143 3.722 1.00 90.88 97 MET A CA 1
ATOM 760 C C . MET A 1 97 ? -21.427 -12.113 4.598 1.00 90.88 97 MET A C 1
ATOM 762 O O . MET A 1 97 ? -22.597 -11.855 4.885 1.00 90.88 97 MET A O 1
ATOM 766 N N . VAL A 1 98 ? -20.799 -13.198 5.063 1.00 94.94 98 VAL A N 1
ATOM 767 C CA . VAL A 1 98 ? -21.418 -14.149 5.999 1.00 94.94 98 VAL A CA 1
ATOM 768 C C . VAL A 1 98 ? -21.817 -13.438 7.291 1.00 94.94 98 VAL A C 1
ATOM 770 O O . VAL A 1 98 ? -22.969 -13.544 7.700 1.00 94.94 98 VAL A O 1
ATOM 773 N N . ALA A 1 99 ? -20.919 -12.651 7.890 1.00 93.94 99 ALA A N 1
ATOM 774 C CA . ALA A 1 99 ? -21.199 -11.921 9.126 1.00 93.94 99 ALA A CA 1
ATOM 775 C C . ALA A 1 99 ? -22.342 -10.901 8.981 1.00 93.94 99 ALA A C 1
ATOM 777 O O . ALA A 1 99 ? -23.128 -10.723 9.910 1.00 93.94 99 ALA A O 1
ATOM 778 N N . GLN A 1 100 ? -22.462 -10.244 7.823 1.00 93.19 100 GLN A N 1
ATOM 779 C CA . GLN A 1 100 ? -23.579 -9.340 7.533 1.00 93.19 100 GLN A CA 1
ATOM 780 C C . GLN A 1 100 ? -24.905 -10.098 7.393 1.00 93.19 100 GLN A C 1
ATOM 782 O O . GLN A 1 100 ? -25.918 -9.668 7.938 1.00 93.19 100 GLN A O 1
ATOM 787 N N . ARG A 1 101 ? -24.902 -11.244 6.698 1.00 94.75 101 ARG A N 1
ATOM 788 C CA . ARG A 1 101 ? -26.101 -12.074 6.484 1.00 94.75 101 ARG A CA 1
ATOM 789 C C . ARG A 1 101 ? -26.615 -12.714 7.773 1.00 94.75 101 ARG A C 1
ATOM 791 O O . ARG A 1 101 ? -27.822 -12.846 7.935 1.00 94.75 101 ARG A O 1
ATOM 798 N N . THR A 1 102 ? -25.721 -13.111 8.677 1.00 95.06 102 THR A N 1
ATOM 799 C CA . THR A 1 102 ? -26.083 -13.736 9.961 1.00 95.06 102 THR A CA 1
ATOM 800 C C . THR A 1 102 ? -26.356 -12.723 11.073 1.00 95.06 102 THR A C 1
ATOM 802 O O . THR A 1 102 ? -26.711 -13.115 12.181 1.00 95.06 102 THR A O 1
ATOM 805 N N . GLY A 1 103 ? -26.157 -11.425 10.819 1.00 92.50 103 GLY A N 1
ATOM 806 C CA . GLY A 1 103 ? -26.228 -10.385 11.846 1.00 92.50 103 GLY A CA 1
ATOM 807 C C . GLY A 1 103 ? -25.064 -10.418 12.845 1.00 92.50 103 GLY A C 1
ATOM 808 O O . GLY A 1 103 ? -25.057 -9.636 13.793 1.00 92.50 103 GLY A O 1
ATOM 809 N N . ALA A 1 104 ? -24.060 -11.280 12.646 1.00 91.50 104 ALA A N 1
ATOM 810 C CA . ALA A 1 104 ? -22.874 -11.351 13.498 1.00 91.50 104 ALA A CA 1
ATOM 811 C C . ALA A 1 104 ? -21.987 -10.099 13.387 1.00 91.50 104 ALA A C 1
ATOM 813 O O . ALA A 1 104 ? -21.223 -9.806 14.306 1.00 91.50 104 ALA A O 1
ATOM 814 N N . SER A 1 105 ? -22.113 -9.322 12.304 1.00 89.69 105 SER A N 1
ATOM 815 C CA . SER A 1 105 ? -21.340 -8.093 12.090 1.00 89.69 105 SER A CA 1
ATOM 816 C C . SER A 1 105 ? -21.498 -7.068 13.216 1.00 89.69 105 SER A C 1
ATOM 818 O O . SER A 1 105 ? -20.573 -6.306 13.455 1.00 89.69 105 SER A O 1
ATOM 820 N N . GLN A 1 106 ? -22.623 -7.063 13.943 1.00 90.50 106 GLN A N 1
ATOM 821 C CA . GLN A 1 106 ? -22.831 -6.163 15.089 1.00 90.50 106 GLN A CA 1
ATOM 822 C C . GLN A 1 106 ? -21.914 -6.470 16.288 1.00 90.50 106 GLN A C 1
ATOM 824 O O . GLN A 1 106 ? -21.696 -5.606 17.138 1.00 90.50 106 GLN A O 1
ATOM 829 N N . TYR A 1 107 ? -21.381 -7.694 16.354 1.00 90.94 107 TYR A N 1
ATOM 830 C CA . TYR A 1 107 ? -20.440 -8.134 17.382 1.00 90.94 107 TYR A CA 1
ATOM 831 C C . TYR A 1 107 ? -18.983 -8.066 16.913 1.00 90.94 107 TYR A C 1
ATOM 833 O O . TYR A 1 107 ? -18.076 -8.344 17.698 1.00 90.94 107 TYR A O 1
ATOM 841 N N . LEU A 1 108 ? -18.745 -7.692 15.655 1.00 92.12 108 LEU A N 1
ATOM 842 C CA . LEU A 1 108 ? -17.411 -7.476 15.120 1.00 92.12 108 LEU A CA 1
ATOM 843 C C . LEU A 1 108 ? -17.064 -5.986 15.184 1.00 92.12 108 LEU A C 1
ATOM 845 O O . LEU A 1 108 ? -17.841 -5.125 14.781 1.00 92.12 108 LEU A O 1
ATOM 849 N N . CYS A 1 109 ? -15.892 -5.678 15.725 1.00 90.50 109 CYS A N 1
ATOM 850 C CA . CYS A 1 109 ? -15.392 -4.332 15.928 1.00 90.50 109 CYS A CA 1
ATOM 851 C C . CYS A 1 109 ? -14.297 -4.021 14.904 1.00 90.50 109 CYS A C 1
ATOM 853 O O . CYS A 1 109 ? -13.201 -4.581 14.965 1.00 90.50 109 CYS A O 1
ATOM 855 N N . ASP A 1 110 ? -14.561 -3.055 14.022 1.00 85.19 110 ASP A N 1
ATOM 856 C CA . ASP A 1 110 ? -13.585 -2.583 13.030 1.00 85.19 110 ASP A CA 1
ATOM 857 C C . ASP A 1 110 ? -12.290 -2.066 13.679 1.00 85.19 110 ASP A C 1
ATOM 859 O O . ASP A 1 110 ? -11.212 -2.219 13.113 1.00 85.19 110 ASP A O 1
ATOM 863 N N . GLY A 1 111 ? -12.368 -1.507 14.896 1.00 84.44 111 GLY A N 1
ATOM 864 C CA . GLY A 1 111 ? -11.195 -1.081 15.666 1.00 84.44 111 GLY A CA 1
ATOM 865 C C . GLY A 1 111 ? -10.196 -2.218 15.892 1.00 84.44 111 GLY A C 1
ATOM 866 O O . GLY A 1 111 ? -9.007 -2.052 15.623 1.00 84.44 111 GLY A O 1
ATOM 867 N N . ALA A 1 112 ? -10.679 -3.407 16.266 1.00 90.06 112 ALA A N 1
ATOM 868 C CA . ALA A 1 112 ? -9.828 -4.578 16.473 1.00 90.06 112 ALA A CA 1
ATOM 869 C C . ALA A 1 112 ? -9.093 -4.987 15.187 1.00 90.06 112 ALA A C 1
ATOM 871 O O . ALA A 1 112 ? -7.884 -5.215 15.210 1.00 90.06 112 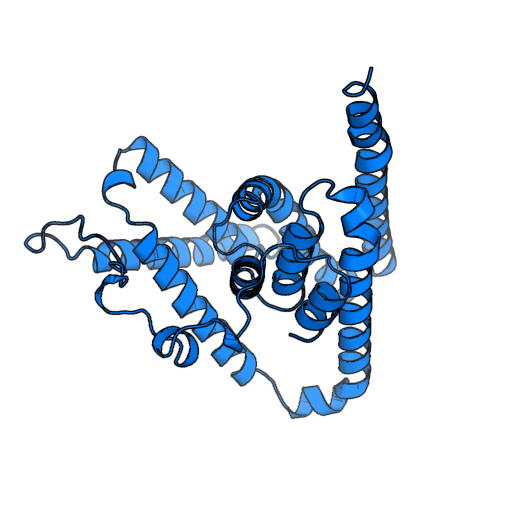ALA A O 1
ATOM 872 N N . PHE A 1 113 ? -9.802 -5.023 14.053 1.00 88.12 113 PHE A N 1
ATOM 873 C CA . PHE A 1 113 ? -9.201 -5.352 12.759 1.00 88.12 113 PHE A CA 1
ATOM 874 C C . PHE A 1 113 ? -8.221 -4.276 12.279 1.00 88.12 113 PHE A C 1
ATOM 876 O O . PHE A 1 113 ? -7.160 -4.614 11.757 1.00 88.12 113 PHE A O 1
ATOM 883 N N . ASN A 1 114 ? -8.518 -2.994 12.511 1.00 80.31 114 ASN A N 1
ATOM 884 C CA . ASN A 1 114 ? -7.612 -1.891 12.185 1.00 80.31 114 ASN A CA 1
ATOM 885 C C . ASN A 1 114 ? -6.303 -1.977 12.984 1.00 80.31 114 ASN A C 1
ATOM 887 O O . ASN A 1 114 ? -5.225 -1.812 12.414 1.00 80.31 114 ASN A O 1
ATOM 891 N N . HIS A 1 115 ? -6.374 -2.291 14.281 1.00 84.19 115 HIS A N 1
ATOM 892 C CA . HIS A 1 115 ? -5.184 -2.502 15.108 1.00 84.19 115 HIS A CA 1
ATOM 893 C C . HIS A 1 115 ? -4.405 -3.759 14.697 1.00 84.19 115 HIS A C 1
ATOM 895 O O . HIS A 1 115 ? -3.182 -3.698 14.581 1.00 84.19 115 HIS A O 1
ATOM 901 N N . ALA A 1 116 ? -5.091 -4.870 14.400 1.00 88.31 116 ALA A N 1
ATOM 902 C CA . ALA A 1 116 ? -4.449 -6.082 13.886 1.00 88.31 116 ALA A CA 1
ATOM 903 C C . ALA A 1 116 ? -3.728 -5.826 12.549 1.00 88.31 116 ALA A C 1
ATOM 905 O O . ALA A 1 116 ? -2.592 -6.265 12.363 1.00 88.31 116 ALA A O 1
ATOM 906 N N . SER A 1 117 ? -4.347 -5.060 11.643 1.00 79.81 117 SER A N 1
ATOM 907 C CA . SER A 1 117 ? -3.728 -4.619 10.388 1.00 79.81 117 SER A CA 1
ATOM 908 C C . SER A 1 117 ? -2.509 -3.727 10.630 1.00 79.81 117 SER A C 1
ATOM 910 O O . SER A 1 117 ? -1.510 -3.871 9.926 1.00 79.81 117 SER A O 1
ATOM 912 N N . GLY A 1 118 ? -2.575 -2.819 11.611 1.00 78.69 118 GLY A N 1
ATOM 913 C CA . GLY A 1 118 ? -1.454 -1.961 12.002 1.00 78.69 118 GLY A CA 1
ATOM 914 C C . GLY A 1 118 ? -0.248 -2.778 12.464 1.00 78.69 118 GLY A C 1
ATOM 915 O O . GLY A 1 118 ? 0.811 -2.703 11.849 1.00 78.69 118 GLY A O 1
ATOM 916 N N . ILE A 1 119 ? -0.447 -3.654 13.454 1.00 86.06 119 ILE A N 1
ATOM 917 C CA . ILE A 1 119 ? 0.611 -4.530 13.989 1.00 86.06 119 ILE A CA 1
ATOM 918 C C . ILE A 1 119 ? 1.190 -5.437 12.892 1.00 86.06 119 ILE A C 1
ATOM 920 O O . ILE A 1 119 ? 2.403 -5.611 12.795 1.00 86.06 119 ILE A O 1
ATOM 924 N N . SER A 1 120 ? 0.336 -5.994 12.027 1.00 85.38 120 SER A N 1
ATOM 925 C CA . SER A 1 120 ? 0.785 -6.833 10.906 1.00 85.38 120 SER A CA 1
ATOM 926 C C . SER A 1 120 ? 1.649 -6.052 9.911 1.00 85.38 120 SER A C 1
ATOM 928 O O . SER A 1 120 ? 2.622 -6.593 9.389 1.00 85.38 120 SER A O 1
ATOM 930 N N . THR A 1 121 ? 1.322 -4.779 9.667 1.00 76.25 121 THR A N 1
ATOM 931 C CA . THR A 1 121 ? 2.111 -3.893 8.795 1.00 76.25 121 THR A CA 1
ATOM 932 C C . THR A 1 121 ? 3.482 -3.611 9.401 1.00 76.25 121 THR A C 1
ATOM 934 O O . THR A 1 121 ? 4.483 -3.670 8.687 1.00 76.25 121 THR A O 1
ATOM 937 N N . ASP A 1 122 ? 3.550 -3.375 10.711 1.00 81.00 122 ASP A N 1
ATOM 938 C CA . ASP A 1 122 ? 4.818 -3.152 11.408 1.00 81.00 122 ASP A CA 1
ATOM 939 C C . ASP A 1 122 ? 5.711 -4.399 11.343 1.00 81.00 122 ASP A C 1
ATOM 941 O O . ASP A 1 122 ? 6.886 -4.299 10.981 1.00 81.00 122 ASP A O 1
ATOM 945 N N . TYR A 1 123 ? 5.152 -5.592 11.586 1.00 86.75 123 TYR A N 1
ATOM 946 C CA . TYR A 1 123 ? 5.887 -6.849 11.409 1.00 86.75 123 TYR A CA 1
ATOM 947 C C . TYR A 1 123 ? 6.361 -7.051 9.970 1.00 86.75 123 TYR A C 1
ATOM 949 O O . TYR A 1 123 ? 7.512 -7.430 9.762 1.00 86.75 123 TYR A O 1
ATOM 957 N N . LEU A 1 124 ? 5.511 -6.773 8.977 1.00 83.56 124 LEU A N 1
ATOM 958 C CA . LEU A 1 124 ? 5.878 -6.861 7.562 1.00 83.56 124 LEU A CA 1
ATOM 959 C C . LEU A 1 124 ? 7.080 -5.966 7.244 1.00 83.56 124 LEU A C 1
ATOM 961 O O . LEU A 1 124 ? 8.001 -6.413 6.562 1.00 83.56 124 LEU A O 1
ATOM 965 N N . ILE A 1 125 ? 7.105 -4.734 7.762 1.00 79.56 125 ILE A N 1
ATOM 966 C CA . ILE A 1 125 ? 8.229 -3.807 7.572 1.00 79.56 125 ILE A CA 1
ATOM 967 C C . ILE A 1 125 ? 9.491 -4.348 8.247 1.00 79.56 125 ILE A C 1
ATOM 969 O O . ILE A 1 125 ? 10.541 -4.408 7.606 1.00 79.56 125 ILE A O 1
ATOM 973 N N . VAL A 1 126 ? 9.401 -4.770 9.512 1.00 87.00 126 VAL A N 1
ATOM 974 C CA . VAL A 1 126 ? 10.555 -5.286 10.269 1.00 87.00 126 VAL A CA 1
ATOM 975 C C . VAL A 1 126 ? 11.146 -6.517 9.583 1.00 87.00 126 VAL A C 1
ATOM 977 O O . VAL A 1 126 ? 12.337 -6.526 9.274 1.00 87.00 126 VAL A O 1
ATOM 980 N N . PHE A 1 127 ? 10.324 -7.521 9.267 1.00 88.69 127 PHE A N 1
ATOM 981 C CA . PHE A 1 127 ? 10.784 -8.719 8.563 1.00 88.69 127 PHE A CA 1
ATOM 982 C C . PHE A 1 127 ? 11.278 -8.409 7.150 1.00 88.69 127 PHE A C 1
ATOM 984 O O . PHE A 1 127 ? 12.269 -8.993 6.717 1.00 88.69 127 PHE A O 1
ATOM 991 N N . GLY A 1 128 ? 10.642 -7.466 6.452 1.00 83.69 128 GLY A N 1
ATOM 992 C CA . GLY A 1 128 ? 11.077 -7.001 5.138 1.00 83.69 128 GLY A CA 1
ATOM 993 C C . GLY A 1 128 ? 12.487 -6.416 5.174 1.00 83.69 128 GLY A C 1
ATOM 994 O O . GLY A 1 128 ? 13.325 -6.808 4.366 1.00 83.69 128 GLY A O 1
ATOM 995 N N . ILE A 1 129 ? 12.780 -5.550 6.150 1.00 85.75 129 ILE A N 1
ATOM 996 C CA . ILE A 1 129 ? 14.124 -4.992 6.362 1.00 85.75 129 ILE A CA 1
ATOM 997 C C . ILE A 1 129 ? 15.109 -6.104 6.744 1.00 85.75 129 ILE A C 1
ATOM 999 O O . ILE A 1 129 ? 16.208 -6.165 6.192 1.00 85.75 129 ILE A O 1
ATOM 1003 N N . SER A 1 130 ? 14.720 -7.012 7.644 1.00 89.44 130 SER A N 1
ATOM 1004 C CA . SER A 1 130 ? 15.571 -8.132 8.068 1.00 89.44 130 SER A CA 1
ATOM 1005 C C . SER A 1 130 ? 15.880 -9.132 6.945 1.00 89.44 130 SER A C 1
ATOM 1007 O O . SER A 1 130 ? 16.932 -9.767 6.977 1.00 89.44 130 SER A O 1
ATOM 1009 N N . ALA A 1 131 ? 15.008 -9.273 5.944 1.00 90.19 131 ALA A N 1
ATOM 1010 C CA . ALA A 1 131 ? 15.204 -10.180 4.811 1.00 90.19 131 ALA A CA 1
ATOM 1011 C C . ALA A 1 131 ? 16.207 -9.656 3.762 1.00 90.19 131 ALA A C 1
ATOM 1013 O O . ALA A 1 131 ? 16.625 -10.411 2.876 1.00 90.19 131 ALA A O 1
ATOM 1014 N N . ILE A 1 132 ? 16.613 -8.381 3.838 1.00 89.25 132 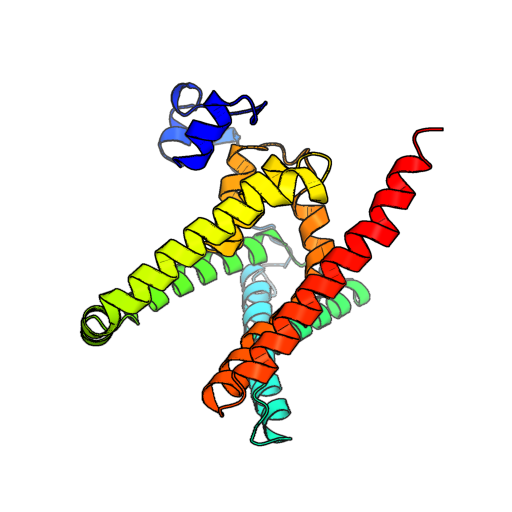ILE A N 1
ATOM 1015 C CA . ILE A 1 132 ? 17.529 -7.771 2.869 1.00 89.25 132 ILE A CA 1
ATOM 1016 C C . ILE A 1 132 ? 18.924 -8.393 2.999 1.00 89.25 132 ILE A C 1
ATOM 1018 O O . ILE A 1 132 ? 19.656 -8.176 3.963 1.00 89.25 132 ILE A O 1
ATOM 1022 N N . LYS A 1 133 ? 19.346 -9.120 1.960 1.00 91.44 133 LYS A N 1
ATOM 1023 C CA . LYS A 1 133 ? 20.722 -9.618 1.840 1.00 91.44 133 LYS A CA 1
ATOM 1024 C C . LYS A 1 133 ? 21.640 -8.489 1.373 1.00 91.44 133 LYS A C 1
ATOM 1026 O O . LYS A 1 133 ? 21.698 -8.198 0.178 1.00 91.44 133 LYS A O 1
ATOM 1031 N N . ILE A 1 134 ? 22.398 -7.900 2.301 1.00 91.50 134 ILE A N 1
ATOM 1032 C CA . ILE A 1 134 ? 23.313 -6.774 2.025 1.00 91.50 134 ILE A CA 1
ATOM 1033 C C . ILE A 1 134 ? 24.279 -7.078 0.870 1.00 91.50 134 ILE A C 1
ATOM 1035 O O . ILE A 1 134 ? 24.529 -6.218 0.032 1.00 91.50 134 ILE A O 1
ATOM 1039 N N . THR A 1 135 ? 24.762 -8.317 0.752 1.00 92.31 135 THR A N 1
ATOM 1040 C CA . THR A 1 135 ? 25.636 -8.733 -0.356 1.00 92.31 135 THR A CA 1
ATOM 1041 C C . THR A 1 135 ? 24.972 -8.570 -1.727 1.00 92.31 135 THR A C 1
ATOM 1043 O O . THR A 1 135 ? 25.606 -8.078 -2.655 1.00 92.31 135 THR A O 1
ATOM 1046 N N . VAL A 1 136 ? 23.691 -8.936 -1.856 1.00 90.44 136 VAL A N 1
ATOM 1047 C CA . VAL A 1 136 ? 22.929 -8.782 -3.108 1.00 90.44 136 VAL A CA 1
ATOM 1048 C C . VAL A 1 136 ? 22.649 -7.304 -3.370 1.00 90.44 136 VAL A C 1
ATOM 1050 O O . VAL A 1 136 ? 22.817 -6.840 -4.493 1.00 90.44 136 VAL A O 1
ATOM 1053 N N . LEU A 1 137 ? 22.291 -6.549 -2.326 1.00 89.31 137 LEU A N 1
ATOM 1054 C CA . LEU A 1 137 ? 22.057 -5.108 -2.425 1.00 89.31 137 LEU A CA 1
ATOM 1055 C C . LEU A 1 137 ? 23.275 -4.374 -3.000 1.00 89.31 137 LEU A C 1
ATOM 1057 O O . LEU A 1 137 ? 23.118 -3.554 -3.895 1.00 89.31 137 LEU A O 1
ATOM 1061 N N . VAL A 1 138 ? 24.483 -4.680 -2.519 1.00 92.69 138 VAL A N 1
ATOM 1062 C CA . VAL A 1 138 ? 25.712 -4.029 -3.003 1.00 92.69 138 VAL A CA 1
ATOM 1063 C C . VAL A 1 138 ? 26.027 -4.431 -4.447 1.00 92.69 138 VAL A C 1
ATOM 1065 O O . VAL A 1 138 ? 26.391 -3.572 -5.247 1.00 92.69 138 VAL A O 1
ATOM 1068 N N . GLN A 1 139 ? 25.840 -5.704 -4.812 1.00 94.38 139 GLN A N 1
ATOM 1069 C CA . GLN A 1 139 ? 26.061 -6.180 -6.186 1.00 94.38 139 GLN A CA 1
ATOM 1070 C C . GLN A 1 139 ? 25.121 -5.515 -7.201 1.00 94.38 139 GLN A C 1
ATOM 1072 O O . GLN A 1 139 ? 25.536 -5.209 -8.317 1.00 94.38 139 GLN A O 1
ATOM 1077 N N . TYR A 1 140 ? 23.874 -5.259 -6.806 1.00 92.12 140 TYR A N 1
ATOM 1078 C CA . TYR A 1 140 ? 22.844 -4.662 -7.657 1.00 92.12 140 TYR A CA 1
ATOM 1079 C C . TYR A 1 140 ? 22.530 -3.211 -7.286 1.00 92.12 140 TYR A C 1
ATOM 1081 O O . TYR A 1 140 ? 21.468 -2.700 -7.642 1.00 92.12 140 TYR A O 1
ATOM 1089 N N . LEU A 1 141 ? 23.452 -2.517 -6.612 1.00 92.50 141 LEU A N 1
ATOM 1090 C CA . LEU A 1 141 ? 23.189 -1.175 -6.100 1.00 92.50 141 LEU A CA 1
ATOM 1091 C C . LEU A 1 141 ? 22.841 -0.208 -7.233 1.00 92.50 141 LEU A C 1
ATOM 1093 O O . LEU A 1 141 ? 21.841 0.493 -7.152 1.00 92.50 141 LEU A O 1
ATOM 1097 N N . LEU A 1 142 ? 23.607 -0.231 -8.329 1.00 94.69 142 LEU A N 1
ATOM 1098 C CA . LEU A 1 142 ? 23.363 0.629 -9.487 1.00 94.69 142 LEU A CA 1
ATOM 1099 C C . LEU A 1 142 ? 21.966 0.413 -10.110 1.00 94.69 142 LEU A C 1
ATOM 1101 O O . LEU A 1 142 ? 21.209 1.384 -10.171 1.00 94.69 142 LEU A O 1
ATOM 1105 N N . PRO A 1 143 ? 21.568 -0.803 -10.544 1.00 93.12 143 PRO A N 1
ATOM 1106 C CA . PRO A 1 143 ? 20.232 -1.007 -11.104 1.00 93.12 143 PRO A CA 1
ATOM 1107 C C . PRO A 1 143 ? 19.115 -0.746 -10.084 1.00 93.12 143 PRO A C 1
ATOM 1109 O O . PRO A 1 143 ? 18.095 -0.165 -10.453 1.00 93.12 143 PRO A O 1
ATOM 1112 N N . MET A 1 144 ? 19.303 -1.086 -8.804 1.00 89.50 144 MET A N 1
ATOM 1113 C CA . MET A 1 144 ? 18.314 -0.791 -7.758 1.00 89.50 144 MET A CA 1
ATOM 1114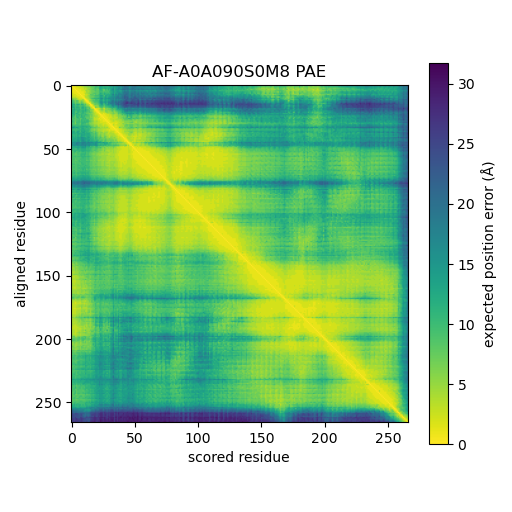 C C . MET A 1 144 ? 18.138 0.713 -7.534 1.00 89.50 144 MET A C 1
ATOM 1116 O O . MET A 1 144 ? 17.009 1.190 -7.450 1.00 89.50 144 MET A O 1
ATOM 1120 N N . THR A 1 145 ? 19.228 1.480 -7.475 1.00 92.88 145 THR A N 1
ATOM 1121 C CA . THR A 1 145 ? 19.170 2.938 -7.315 1.00 92.88 145 THR A CA 1
ATOM 1122 C C . THR A 1 145 ? 18.549 3.608 -8.538 1.00 92.88 145 THR A C 1
ATOM 1124 O O . THR A 1 145 ? 17.724 4.504 -8.372 1.00 92.88 145 THR A O 1
ATOM 1127 N N . LEU A 1 146 ? 18.870 3.159 -9.757 1.00 95.12 146 LEU A N 1
ATOM 1128 C CA . LEU A 1 146 ? 18.242 3.678 -10.977 1.00 95.12 146 LEU A CA 1
ATOM 1129 C C . LEU A 1 146 ? 16.732 3.416 -10.998 1.00 95.12 146 LEU A C 1
ATOM 1131 O O . LEU A 1 146 ? 15.964 4.332 -11.290 1.00 95.12 146 LEU A O 1
ATOM 1135 N N . LEU A 1 147 ? 16.300 2.204 -10.637 1.00 91.06 147 LEU A N 1
ATOM 1136 C CA . LEU A 1 147 ? 14.878 1.869 -10.528 1.00 91.06 147 LEU A CA 1
ATOM 1137 C C . LEU A 1 147 ? 14.182 2.670 -9.424 1.00 91.06 147 LEU A C 1
ATOM 1139 O O . LEU A 1 147 ? 13.077 3.160 -9.642 1.00 91.06 147 LEU A O 1
ATOM 1143 N N . ALA A 1 148 ? 14.825 2.857 -8.270 1.00 91.06 148 ALA A N 1
ATOM 1144 C CA . ALA A 1 148 ? 14.274 3.646 -7.171 1.00 91.06 148 ALA A CA 1
ATOM 1145 C C . ALA A 1 148 ? 14.099 5.121 -7.561 1.00 91.06 148 ALA A C 1
ATOM 1147 O O . ALA A 1 148 ? 13.023 5.686 -7.370 1.00 91.06 148 ALA A O 1
ATOM 1148 N N . ILE A 1 149 ? 15.125 5.737 -8.160 1.00 94.94 149 ILE A N 1
ATOM 1149 C CA . ILE A 1 149 ? 15.055 7.123 -8.645 1.00 94.94 149 ILE A CA 1
ATOM 1150 C C . ILE A 1 149 ? 14.004 7.238 -9.750 1.00 94.94 149 ILE A C 1
ATOM 1152 O O . ILE A 1 149 ? 13.161 8.129 -9.691 1.00 94.94 149 ILE A O 1
ATOM 1156 N N . GLY A 1 150 ? 14.003 6.320 -10.720 1.00 95.44 150 GLY A N 1
ATOM 1157 C CA . GLY A 1 150 ? 13.017 6.291 -11.798 1.00 95.44 150 GLY A CA 1
ATOM 1158 C C . GLY A 1 150 ? 11.585 6.164 -11.278 1.00 95.44 150 GLY A C 1
ATOM 1159 O O . GLY A 1 150 ? 10.719 6.935 -11.684 1.00 95.44 150 GLY A O 1
ATOM 1160 N N . GLY A 1 151 ? 11.345 5.259 -10.326 1.00 92.38 151 GLY A N 1
ATOM 1161 C CA . GLY A 1 151 ? 10.048 5.077 -9.674 1.00 92.38 151 GLY A CA 1
ATOM 1162 C C . GLY A 1 151 ? 9.604 6.312 -8.890 1.00 92.38 151 GLY A C 1
ATOM 1163 O O . GLY A 1 151 ? 8.455 6.737 -9.012 1.00 92.38 151 GLY A O 1
ATOM 1164 N N . ILE A 1 152 ? 10.515 6.953 -8.154 1.00 92.69 152 ILE A N 1
ATOM 1165 C CA . ILE A 1 152 ? 10.254 8.226 -7.464 1.00 92.69 152 ILE A CA 1
ATOM 1166 C C . ILE A 1 152 ? 9.904 9.328 -8.473 1.00 92.69 152 ILE A C 1
ATOM 1168 O O . ILE A 1 152 ? 8.890 10.004 -8.321 1.00 92.69 152 ILE A O 1
ATOM 1172 N N . CYS A 1 153 ? 10.692 9.503 -9.533 1.00 94.00 153 CYS A N 1
ATOM 1173 C CA . CYS A 1 153 ? 10.423 10.504 -10.566 1.00 94.00 153 CYS A CA 1
ATOM 1174 C C . CYS A 1 153 ? 9.088 10.249 -11.277 1.00 94.00 153 CYS A C 1
ATOM 1176 O O . CYS A 1 153 ? 8.325 11.186 -11.511 1.00 94.00 153 CYS A O 1
ATOM 1178 N N . PHE A 1 154 ? 8.782 8.989 -11.584 1.00 92.62 154 PHE A N 1
ATOM 1179 C CA . PHE A 1 154 ? 7.538 8.602 -12.239 1.00 92.62 154 PHE A CA 1
ATOM 1180 C C . PHE A 1 154 ? 6.320 8.840 -11.343 1.00 92.62 154 PHE A C 1
ATOM 1182 O O . PHE A 1 154 ? 5.340 9.439 -11.778 1.00 92.62 154 PHE A O 1
ATOM 1189 N N . THR A 1 155 ? 6.387 8.449 -10.071 1.00 92.19 155 THR A N 1
ATOM 1190 C CA . THR A 1 155 ? 5.304 8.706 -9.109 1.00 92.19 155 THR A CA 1
ATOM 1191 C C . THR A 1 155 ? 5.101 10.205 -8.883 1.00 92.19 155 THR A C 1
ATOM 1193 O O . THR A 1 155 ? 3.963 10.672 -8.922 1.00 92.19 155 THR A O 1
ATOM 1196 N N . LEU A 1 156 ? 6.179 10.990 -8.768 1.00 91.06 156 LEU A N 1
ATOM 1197 C CA . LEU A 1 156 ? 6.106 12.457 -8.733 1.00 91.06 156 LEU A CA 1
ATOM 1198 C C . LEU A 1 156 ? 5.425 13.02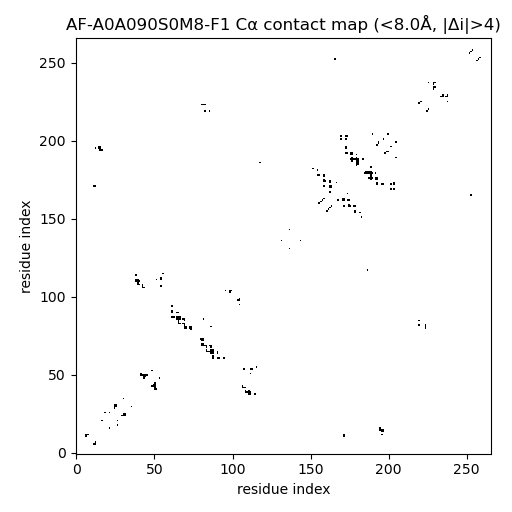7 -9.984 1.00 91.06 156 LEU A C 1
ATOM 1200 O O . LEU A 1 156 ? 4.565 13.900 -9.864 1.00 91.06 156 LEU A O 1
ATOM 1204 N N . PHE A 1 157 ? 5.767 12.528 -11.174 1.00 92.44 157 PHE A N 1
ATOM 1205 C CA . PHE A 1 157 ? 5.107 12.914 -12.421 1.00 92.44 157 PHE A CA 1
ATOM 1206 C C . PHE A 1 157 ? 3.605 12.595 -12.389 1.00 92.44 157 PHE A C 1
ATOM 1208 O O . PHE A 1 157 ? 2.788 13.463 -12.705 1.00 92.44 157 PHE A O 1
ATOM 1215 N N . LEU A 1 158 ? 3.216 11.399 -11.940 1.00 90.00 158 LEU A N 1
ATOM 1216 C CA . LEU A 1 158 ? 1.803 11.036 -11.810 1.00 90.00 158 LEU A CA 1
ATOM 1217 C C . LEU A 1 158 ? 1.054 11.988 -10.869 1.00 90.00 158 LEU A C 1
ATOM 1219 O O . LEU A 1 158 ? -0.047 12.425 -11.188 1.00 90.00 158 LEU A O 1
ATOM 1223 N N . ILE A 1 159 ? 1.651 12.374 -9.746 1.00 89.69 159 ILE A N 1
ATOM 1224 C CA . ILE A 1 159 ? 0.970 13.204 -8.743 1.00 89.69 159 ILE A CA 1
ATOM 1225 C C . ILE A 1 159 ? 0.929 14.679 -9.131 1.00 89.69 159 ILE A C 1
ATOM 1227 O O . ILE A 1 159 ? -0.095 15.326 -8.954 1.00 89.69 159 ILE A O 1
ATOM 1231 N N . PHE A 1 160 ? 2.022 15.243 -9.640 1.00 87.88 160 PHE A N 1
ATOM 1232 C CA . PHE A 1 160 ? 2.079 16.680 -9.924 1.00 87.88 160 PHE A CA 1
ATOM 1233 C C . PHE A 1 160 ? 1.609 17.036 -11.333 1.00 87.88 160 PHE A C 1
ATOM 1235 O O . PHE A 1 160 ? 1.208 18.175 -11.568 1.00 87.88 160 PHE A O 1
ATOM 1242 N N . TRP A 1 161 ? 1.629 16.088 -12.273 1.00 87.94 161 TRP A N 1
ATOM 1243 C CA . TRP A 1 161 ? 1.201 16.329 -13.649 1.00 87.94 161 TRP A CA 1
ATOM 1244 C C . TRP A 1 161 ? -0.111 15.628 -13.991 1.00 87.94 161 TRP A C 1
ATOM 1246 O O . TRP A 1 161 ? -1.018 16.255 -14.542 1.00 87.94 161 TRP A O 1
ATOM 1256 N N . VAL A 1 162 ? -0.244 14.339 -13.690 1.00 87.88 162 VAL A N 1
ATOM 1257 C CA . VAL A 1 162 ? -1.422 13.567 -14.117 1.00 87.88 162 VAL A CA 1
ATOM 1258 C C . VAL A 1 162 ? -2.613 13.804 -13.185 1.00 87.88 162 VAL A C 1
ATOM 1260 O O . VAL A 1 162 ? -3.704 14.120 -13.659 1.00 87.88 162 VAL A O 1
ATOM 1263 N N . ALA A 1 163 ? -2.413 13.746 -11.867 1.00 87.12 163 ALA A N 1
ATOM 1264 C CA . ALA A 1 163 ? -3.488 13.868 -10.885 1.00 87.12 163 ALA A CA 1
ATOM 1265 C C . ALA A 1 163 ? -4.310 15.170 -10.996 1.00 87.12 163 ALA A C 1
ATOM 1267 O O . ALA A 1 163 ? -5.535 15.055 -11.004 1.00 87.12 163 ALA A O 1
ATOM 1268 N N . PRO A 1 164 ? -3.727 16.375 -11.188 1.00 85.31 164 PRO A N 1
ATOM 1269 C CA . PRO A 1 164 ? -4.512 17.604 -11.351 1.00 85.31 164 PRO A CA 1
ATOM 1270 C C . PRO A 1 164 ? -5.427 17.596 -12.582 1.00 85.31 164 PRO A C 1
ATOM 1272 O O . PRO A 1 164 ? -6.398 18.341 -12.633 1.00 85.31 164 PRO A O 1
ATOM 1275 N N . ARG A 1 165 ? -5.103 16.783 -13.596 1.00 86.00 165 ARG A N 1
ATOM 1276 C CA . ARG A 1 165 ? -5.849 16.701 -14.862 1.00 86.00 165 ARG A CA 1
ATOM 1277 C C . ARG A 1 165 ? -6.930 15.623 -14.837 1.00 86.00 165 ARG A C 1
ATOM 1279 O O . ARG A 1 165 ? -7.902 15.735 -15.577 1.00 86.00 165 ARG A O 1
ATOM 1286 N N . ILE A 1 166 ? -6.748 14.583 -14.020 1.00 84.31 166 ILE A N 1
ATOM 1287 C CA . ILE A 1 166 ? -7.623 13.401 -13.997 1.00 84.31 166 ILE A CA 1
ATOM 1288 C C . ILE A 1 166 ? -8.498 13.347 -12.742 1.00 84.31 166 ILE A C 1
ATOM 1290 O O . ILE A 1 166 ? -9.670 13.003 -12.842 1.00 84.31 166 ILE A O 1
ATOM 1294 N N . LEU A 1 167 ? -7.957 13.677 -11.565 1.00 81.81 167 LEU A N 1
ATOM 1295 C CA . LEU A 1 167 ? -8.615 13.404 -10.279 1.00 81.81 167 LEU A CA 1
ATOM 1296 C C . LEU A 1 167 ? -9.603 14.491 -9.825 1.00 81.81 167 LEU A C 1
ATOM 1298 O O . LEU A 1 167 ? -10.287 14.286 -8.819 1.00 81.81 167 LEU A O 1
ATOM 1302 N N . GLY A 1 168 ? -9.709 15.597 -10.572 1.00 82.00 168 GLY A N 1
ATOM 1303 C CA . GLY A 1 168 ? -10.693 16.660 -10.353 1.00 82.00 168 GLY A CA 1
ATOM 1304 C C . GLY A 1 168 ? -10.554 17.332 -8.985 1.00 82.00 168 GLY A C 1
ATOM 1305 O O . GLY A 1 168 ? -9.469 17.774 -8.603 1.00 82.00 168 GLY A O 1
ATOM 1306 N N . ASP A 1 169 ? -11.659 17.407 -8.243 1.00 81.94 169 ASP A N 1
ATOM 1307 C CA . ASP A 1 169 ? -11.672 17.974 -6.895 1.00 81.94 169 ASP A CA 1
ATOM 1308 C C . ASP A 1 169 ? -10.809 17.168 -5.918 1.00 81.94 169 ASP A C 1
ATOM 1310 O O . ASP A 1 169 ? -10.732 15.934 -5.979 1.00 81.94 169 ASP A O 1
ATOM 1314 N N . ASN A 1 170 ? -10.182 17.887 -4.981 1.00 84.56 170 ASN A N 1
ATOM 1315 C CA . ASN A 1 170 ? -9.263 17.341 -3.979 1.00 84.56 170 ASN A CA 1
ATOM 1316 C C . ASN A 1 170 ? -8.125 16.506 -4.604 1.00 84.56 170 ASN A C 1
ATOM 1318 O O . ASN A 1 170 ? -7.676 15.511 -4.029 1.00 84.56 170 ASN A O 1
ATOM 1322 N N . TRP A 1 171 ? -7.672 16.864 -5.817 1.00 88.88 171 TRP A N 1
ATOM 1323 C CA . TRP A 1 171 ? -6.625 16.121 -6.530 1.00 88.88 171 TRP A CA 1
ATOM 1324 C C . TRP A 1 171 ? -5.337 15.998 -5.713 1.00 88.88 171 TRP A C 1
ATOM 1326 O O . TRP A 1 171 ? -4.630 15.001 -5.847 1.00 88.88 171 TRP A O 1
ATOM 1336 N N . PHE A 1 172 ? -5.027 16.995 -4.877 1.00 88.38 172 PHE A N 1
ATOM 1337 C CA . PHE A 1 172 ? -3.817 16.994 -4.067 1.00 88.38 172 PHE A CA 1
ATOM 1338 C C . PHE A 1 172 ? -3.943 16.016 -2.895 1.00 88.38 172 PHE A C 1
ATOM 1340 O O . PHE A 1 172 ? -3.031 15.226 -2.665 1.00 88.38 172 PHE A O 1
ATOM 1347 N N . GLU A 1 173 ? -5.084 15.998 -2.205 1.00 88.75 173 GLU A N 1
ATOM 1348 C CA . GLU A 1 173 ? -5.409 15.028 -1.154 1.00 88.75 173 GLU A CA 1
ATOM 1349 C C . GLU A 1 173 ? -5.441 13.596 -1.712 1.00 88.75 173 GLU A C 1
ATOM 1351 O O . GLU A 1 173 ? -4.878 12.675 -1.118 1.00 88.75 173 GLU A O 1
ATOM 1356 N N . LYS A 1 174 ? -6.020 13.405 -2.904 1.00 89.50 174 LYS A N 1
ATOM 1357 C CA . LYS A 1 174 ? -5.977 12.114 -3.608 1.00 89.50 174 LYS A CA 1
ATOM 1358 C C . LYS A 1 174 ? -4.546 11.736 -3.995 1.00 89.50 174 LYS A C 1
ATOM 1360 O O . LYS A 1 174 ? -4.149 10.594 -3.792 1.00 89.50 174 LYS A O 1
ATOM 1365 N N . GLY A 1 175 ? -3.770 12.686 -4.515 1.00 90.69 175 GLY A N 1
ATOM 1366 C CA . GLY A 1 175 ? -2.402 12.471 -4.984 1.00 90.69 175 GLY A CA 1
ATOM 1367 C C . GLY A 1 175 ? -1.402 12.190 -3.861 1.00 90.69 175 GLY A C 1
ATOM 1368 O O . GLY A 1 175 ? -0.545 11.323 -4.012 1.00 90.69 175 GLY A O 1
ATOM 1369 N N . ILE A 1 176 ? -1.513 12.860 -2.710 1.00 90.50 176 ILE A N 1
ATOM 1370 C CA . ILE A 1 176 ? -0.637 12.601 -1.556 1.00 90.50 176 ILE A CA 1
ATOM 1371 C C . ILE A 1 176 ? -0.945 11.251 -0.900 1.00 90.50 176 ILE A C 1
ATOM 1373 O O . ILE A 1 176 ? -0.032 10.572 -0.426 1.00 90.50 176 ILE A O 1
ATOM 1377 N N . PHE A 1 177 ? -2.212 10.829 -0.924 1.00 90.81 177 PHE A N 1
ATOM 1378 C CA . PHE A 1 177 ? -2.588 9.476 -0.539 1.00 90.81 177 PHE A CA 1
ATOM 1379 C C . PHE A 1 177 ? -1.956 8.448 -1.493 1.00 90.81 177 PHE A C 1
ATOM 1381 O O . PHE A 1 177 ? -1.277 7.531 -1.023 1.00 90.81 177 PHE A O 1
ATOM 1388 N N . SER A 1 178 ? -2.067 8.647 -2.819 1.00 91.00 178 SER A N 1
ATOM 1389 C CA . SER A 1 178 ? -1.397 7.788 -3.813 1.00 91.00 178 SER A CA 1
ATOM 1390 C C . SER A 1 178 ? 0.112 7.757 -3.625 1.00 91.00 178 SER A C 1
ATOM 1392 O O . SER A 1 178 ? 0.711 6.700 -3.755 1.00 91.00 178 SER A O 1
ATOM 1394 N N . TRP A 1 179 ? 0.741 8.894 -3.311 1.00 91.12 179 TRP A N 1
ATOM 1395 C CA . TRP A 1 179 ? 2.176 8.965 -3.039 1.00 91.12 179 TRP A CA 1
ATOM 1396 C C . TRP A 1 179 ? 2.575 8.013 -1.918 1.00 91.12 179 TRP A C 1
ATOM 1398 O O . TRP A 1 179 ? 3.483 7.201 -2.092 1.00 91.12 179 TRP A O 1
ATOM 1408 N N . GLY A 1 180 ? 1.898 8.111 -0.770 1.00 88.94 180 GLY A N 1
ATOM 1409 C CA . GLY A 1 180 ? 2.203 7.279 0.391 1.00 88.94 180 GLY A CA 1
ATOM 1410 C C . GLY A 1 180 ? 1.956 5.799 0.128 1.00 88.94 180 GLY A C 1
ATOM 1411 O O . GLY A 1 180 ? 2.745 4.973 0.578 1.00 88.94 180 GLY A O 1
ATOM 1412 N N . TRP A 1 181 ? 0.922 5.478 -0.653 1.00 88.44 181 TRP A N 1
ATOM 1413 C CA . TRP A 1 181 ? 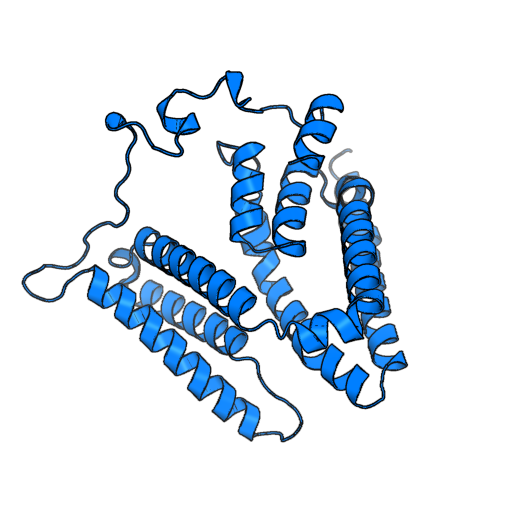0.660 4.109 -1.084 1.00 88.44 181 TRP A CA 1
ATOM 1414 C C . TRP A 1 181 ? 1.746 3.601 -2.044 1.00 88.44 181 TRP A C 1
ATOM 1416 O O . TRP A 1 181 ? 2.389 2.601 -1.750 1.00 88.44 181 TRP A O 1
ATOM 1426 N N . LEU A 1 182 ? 2.006 4.298 -3.153 1.00 88.62 182 LEU A N 1
ATOM 1427 C CA . LEU A 1 182 ? 2.931 3.858 -4.209 1.00 88.62 182 LEU A CA 1
ATOM 1428 C C . LEU A 1 182 ? 4.391 3.771 -3.743 1.00 88.62 182 LEU A C 1
ATOM 1430 O O . LEU A 1 182 ? 5.162 2.993 -4.294 1.00 88.62 182 LEU A O 1
ATOM 1434 N N . THR A 1 183 ? 4.782 4.574 -2.751 1.00 87.38 183 THR A N 1
ATOM 1435 C CA . THR A 1 183 ? 6.154 4.594 -2.207 1.00 87.38 183 THR A CA 1
ATOM 1436 C C . THR A 1 183 ? 6.308 3.819 -0.899 1.00 87.38 183 THR A C 1
ATOM 1438 O O . THR A 1 183 ? 7.412 3.737 -0.362 1.00 87.38 183 THR A O 1
ATOM 1441 N N . GLY A 1 184 ? 5.221 3.256 -0.373 1.00 83.38 184 GLY A N 1
ATOM 1442 C CA . GLY A 1 184 ? 5.210 2.605 0.927 1.00 83.38 184 GLY A CA 1
ATOM 1443 C C . GLY A 1 184 ? 4.013 1.681 1.086 1.00 83.38 184 GLY A C 1
ATOM 1444 O O . GLY A 1 184 ? 3.902 0.667 0.405 1.00 83.38 184 GLY A O 1
ATOM 1445 N N . THR A 1 185 ? 3.137 2.005 2.032 1.00 79.62 185 THR A N 1
ATOM 1446 C CA . THR A 1 185 ? 1.960 1.196 2.363 1.00 79.62 185 THR A CA 1
ATOM 1447 C C . THR A 1 185 ? 0.702 2.050 2.343 1.00 79.62 185 THR A C 1
ATOM 1449 O O . THR A 1 185 ? 0.755 3.277 2.462 1.00 79.62 185 THR A O 1
ATOM 1452 N N . VAL A 1 186 ? -0.462 1.401 2.275 1.00 79.62 186 VAL A N 1
ATOM 1453 C CA . VAL A 1 186 ? -1.756 2.082 2.441 1.00 79.62 186 VAL A CA 1
ATOM 1454 C C . VAL A 1 186 ? -1.781 2.883 3.748 1.00 79.62 186 VAL A C 1
ATOM 1456 O O . VAL A 1 186 ? -2.233 4.024 3.756 1.00 79.62 186 VAL A O 1
ATOM 1459 N N . ALA A 1 187 ? -1.220 2.339 4.835 1.00 69.81 187 ALA A N 1
ATOM 1460 C CA . ALA A 1 187 ? -1.116 3.034 6.117 1.00 69.81 187 ALA A CA 1
ATOM 1461 C C . ALA A 1 187 ? -0.304 4.337 6.016 1.00 69.81 187 ALA A C 1
ATOM 1463 O O . ALA A 1 187 ? -0.728 5.358 6.558 1.00 69.81 187 ALA A O 1
ATOM 1464 N N . MET A 1 188 ? 0.807 4.341 5.269 1.00 82.69 188 MET A N 1
ATOM 1465 C CA . MET A 1 188 ? 1.572 5.563 4.991 1.00 82.69 188 MET A CA 1
ATOM 1466 C C . MET A 1 188 ? 0.752 6.563 4.157 1.00 82.69 188 MET A C 1
ATOM 1468 O O . MET A 1 188 ? 0.771 7.761 4.443 1.00 82.69 188 MET A O 1
ATOM 1472 N N . GLY A 1 189 ? -0.023 6.086 3.177 1.00 85.69 189 GLY A N 1
ATOM 1473 C CA . GLY A 1 189 ? -0.990 6.904 2.435 1.00 85.69 189 GLY A CA 1
ATOM 1474 C C . GLY A 1 189 ? -2.021 7.576 3.349 1.00 85.69 189 GLY A C 1
ATOM 1475 O O . GLY A 1 189 ? -2.205 8.792 3.280 1.00 85.69 189 GLY A O 1
ATOM 1476 N N . ILE A 1 190 ? -2.642 6.814 4.257 1.00 81.50 190 ILE A N 1
ATOM 1477 C CA . ILE A 1 190 ? -3.608 7.323 5.248 1.00 81.50 190 ILE A CA 1
ATOM 1478 C C . ILE A 1 190 ? -2.942 8.332 6.191 1.00 81.50 190 ILE A C 1
ATOM 1480 O O . ILE A 1 190 ? -3.522 9.379 6.476 1.00 81.50 190 ILE A O 1
ATOM 1484 N N . ALA A 1 191 ? -1.731 8.041 6.672 1.00 79.38 191 ALA A N 1
ATOM 1485 C CA . ALA A 1 191 ? -0.994 8.927 7.567 1.00 79.38 191 ALA A CA 1
ATOM 1486 C C . ALA A 1 191 ? -0.711 10.280 6.904 1.00 79.38 191 ALA A C 1
ATOM 1488 O O . ALA A 1 191 ? -0.977 11.323 7.500 1.00 79.38 191 ALA A O 1
ATOM 1489 N N . LEU A 1 192 ? -0.241 10.274 5.652 1.00 85.81 192 LEU A N 1
ATOM 1490 C CA . LEU A 1 192 ? -0.033 11.503 4.890 1.00 85.81 192 LEU A CA 1
ATOM 1491 C C . LEU A 1 192 ? -1.348 12.237 4.632 1.00 85.81 192 LEU A C 1
ATOM 1493 O O . LEU A 1 192 ? -1.398 13.447 4.835 1.00 85.81 192 LEU A O 1
ATOM 1497 N N . LEU A 1 193 ? -2.411 11.527 4.250 1.00 85.75 193 LEU A N 1
ATOM 1498 C CA . LEU A 1 193 ? -3.729 12.123 4.037 1.00 85.75 193 LEU A CA 1
ATOM 1499 C C . LEU A 1 193 ? -4.244 12.819 5.300 1.00 85.75 193 LEU A C 1
ATOM 1501 O O . LEU A 1 193 ? -4.703 13.948 5.203 1.00 85.75 193 LEU A O 1
ATOM 1505 N N . ARG A 1 194 ? -4.088 12.222 6.488 1.00 79.12 194 ARG A N 1
ATOM 1506 C CA . ARG A 1 194 ? -4.483 12.849 7.764 1.00 79.12 194 ARG A CA 1
ATOM 1507 C C . ARG A 1 194 ? -3.720 14.136 8.077 1.00 79.12 194 ARG A C 1
ATOM 1509 O O . ARG A 1 194 ? -4.234 14.969 8.814 1.00 79.12 194 ARG A O 1
ATOM 1516 N N . ILE A 1 195 ? -2.521 14.327 7.525 1.00 81.25 195 ILE A N 1
ATOM 1517 C CA . ILE A 1 195 ? -1.783 15.591 7.673 1.00 81.25 195 ILE A CA 1
ATOM 1518 C C . ILE A 1 195 ? -2.436 16.703 6.836 1.00 81.25 195 ILE A C 1
ATOM 1520 O O . ILE A 1 195 ? -2.436 17.863 7.251 1.00 81.25 195 ILE A O 1
ATOM 1524 N N . VAL A 1 196 ? -2.978 16.361 5.663 1.00 82.50 196 VAL A N 1
ATOM 1525 C CA . VAL A 1 196 ? -3.519 17.329 4.690 1.00 82.50 196 VAL A CA 1
ATOM 1526 C C . VAL A 1 196 ? -5.036 17.513 4.817 1.00 82.50 196 VAL A C 1
ATOM 1528 O O . VAL A 1 196 ? -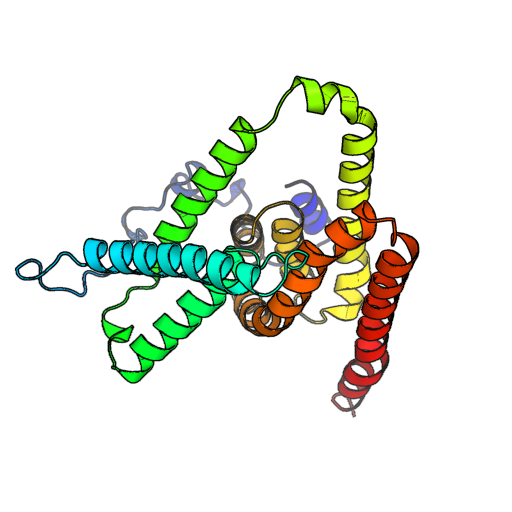5.562 18.594 4.562 1.00 82.50 196 VAL A O 1
ATOM 1531 N N . ASP A 1 197 ? -5.735 16.476 5.272 1.00 81.88 197 ASP A N 1
ATOM 1532 C CA . ASP A 1 197 ? -7.164 16.443 5.568 1.00 81.88 197 ASP A CA 1
ATOM 1533 C C . ASP A 1 197 ? -7.431 15.727 6.911 1.00 81.88 197 ASP A C 1
ATOM 1535 O O . ASP A 1 197 ? -7.919 14.595 6.943 1.00 81.88 197 ASP A O 1
ATOM 1539 N N . PRO A 1 198 ? -7.140 16.380 8.055 1.00 74.69 198 PRO A N 1
ATOM 1540 C CA . PRO A 1 198 ? -7.277 15.762 9.379 1.00 74.69 198 PRO A CA 1
ATOM 1541 C C . PRO A 1 198 ? -8.710 15.343 9.724 1.00 74.69 198 PRO A C 1
ATOM 1543 O O . PRO A 1 198 ? -8.930 14.410 10.490 1.00 74.69 198 PRO A O 1
ATOM 1546 N N . ASN A 1 199 ? -9.693 16.047 9.156 1.00 72.69 199 ASN A N 1
ATOM 1547 C CA . ASN A 1 199 ? -11.113 15.817 9.410 1.00 72.69 199 ASN A CA 1
ATOM 1548 C C . ASN A 1 199 ? -11.758 14.883 8.373 1.00 72.69 199 ASN A C 1
ATOM 1550 O O . ASN A 1 199 ? -12.979 14.730 8.396 1.00 72.69 199 ASN A O 1
ATOM 1554 N N . MET A 1 200 ? -10.970 14.306 7.455 1.00 75.12 200 MET A N 1
ATOM 1555 C CA . MET A 1 200 ? -11.422 13.389 6.400 1.00 75.12 200 MET A CA 1
ATOM 1556 C C . MET A 1 200 ? -12.592 13.935 5.557 1.00 75.12 200 MET A C 1
ATOM 1558 O O . MET A 1 200 ? -13.447 13.182 5.090 1.00 75.12 200 MET A O 1
ATOM 1562 N N . LYS A 1 201 ? -12.661 15.259 5.359 1.00 75.50 201 LYS A N 1
ATOM 1563 C CA . LYS A 1 201 ? -13.772 15.909 4.638 1.00 75.50 201 LYS A CA 1
ATOM 1564 C C . LYS A 1 201 ? -13.698 15.699 3.129 1.00 75.50 201 LYS A C 1
ATOM 1566 O O . LYS A 1 201 ? -14.716 15.824 2.454 1.00 75.50 201 LYS A O 1
ATOM 1571 N N . SER A 1 202 ? -12.511 15.394 2.611 1.00 78.75 202 SER A N 1
ATOM 1572 C CA . SER A 1 202 ? -12.254 15.164 1.188 1.00 78.75 202 SER A CA 1
ATOM 1573 C C . SER A 1 202 ? -12.864 13.862 0.660 1.00 78.75 202 SER A C 1
ATOM 1575 O O . SER A 1 202 ? -12.906 13.693 -0.556 1.00 78.75 202 SER A O 1
ATOM 1577 N N . LYS A 1 203 ? -13.320 12.959 1.550 1.00 82.69 203 LYS A N 1
ATOM 1578 C CA . LYS A 1 203 ? -13.844 11.611 1.243 1.00 82.69 203 LYS A CA 1
ATOM 1579 C C . LYS A 1 203 ? -12.892 10.722 0.434 1.00 82.69 203 LYS A C 1
ATOM 1581 O O . LYS A 1 203 ? -13.297 9.696 -0.097 1.00 82.69 203 LYS A O 1
ATOM 1586 N N . VAL A 1 204 ? -11.602 11.064 0.403 1.00 84.50 204 VAL A N 1
ATOM 1587 C CA . VAL A 1 204 ? -10.592 10.343 -0.384 1.00 84.50 204 VAL A CA 1
ATOM 1588 C C . VAL A 1 204 ? -10.532 8.863 -0.018 1.00 84.50 204 VAL A C 1
ATOM 1590 O O . VAL A 1 204 ? -10.450 8.033 -0.913 1.00 84.50 204 VAL A O 1
ATOM 1593 N N . LEU A 1 205 ? -10.618 8.502 1.267 1.00 78.25 205 LEU A N 1
ATOM 1594 C CA . LEU A 1 205 ? -10.603 7.086 1.652 1.00 78.25 205 LEU A CA 1
ATOM 1595 C C . LEU A 1 205 ? -11.828 6.318 1.161 1.00 78.25 205 LEU A C 1
ATOM 1597 O O . LEU A 1 205 ? -11.679 5.163 0.774 1.00 78.25 205 LEU A O 1
ATOM 1601 N N . ASP A 1 206 ? -13.003 6.945 1.148 1.00 76.25 206 ASP A N 1
ATOM 1602 C CA . ASP A 1 206 ? -14.232 6.304 0.679 1.00 76.25 206 ASP A CA 1
ATOM 1603 C C . ASP A 1 206 ? -14.164 6.083 -0.839 1.00 76.25 206 ASP A C 1
ATOM 1605 O O . ASP A 1 206 ? -14.417 4.975 -1.318 1.00 76.25 206 ASP A O 1
ATOM 1609 N N . ASP A 1 207 ? -13.725 7.106 -1.583 1.00 81.81 207 ASP A N 1
ATOM 1610 C CA . ASP A 1 207 ? -13.509 7.032 -3.032 1.00 81.81 207 ASP A CA 1
ATOM 1611 C C . ASP A 1 207 ? -12.508 5.919 -3.385 1.00 81.81 207 ASP A C 1
ATOM 1613 O O . ASP A 1 207 ? -12.761 5.099 -4.273 1.00 81.81 207 ASP A O 1
ATOM 1617 N N . TYR A 1 208 ? -11.383 5.850 -2.664 1.00 80.69 208 TYR A N 1
ATOM 1618 C CA . TYR A 1 208 ? -10.368 4.818 -2.876 1.00 80.69 208 TYR A CA 1
ATOM 1619 C C . TYR A 1 208 ? -10.845 3.426 -2.473 1.00 80.69 208 TYR A C 1
ATOM 1621 O O . TYR A 1 208 ? -10.522 2.470 -3.170 1.00 80.69 208 TYR A O 1
ATOM 1629 N N . ALA A 1 209 ? -11.614 3.283 -1.392 1.00 71.56 209 ALA A N 1
ATOM 1630 C CA . ALA A 1 209 ? -12.138 1.985 -0.976 1.00 71.56 209 ALA A CA 1
ATOM 1631 C C . ALA A 1 209 ? -13.057 1.380 -2.048 1.00 71.56 209 ALA A C 1
ATOM 1633 O O . ALA A 1 209 ? -12.969 0.185 -2.331 1.00 71.56 209 ALA A O 1
ATOM 1634 N N . ILE A 1 210 ? -13.892 2.208 -2.683 1.00 74.75 210 ILE A N 1
ATOM 1635 C CA . ILE A 1 210 ? -14.765 1.782 -3.785 1.00 74.75 210 ILE A CA 1
ATOM 1636 C C . ILE A 1 210 ? -13.937 1.480 -5.040 1.00 74.75 210 ILE A C 1
ATOM 1638 O O . ILE A 1 210 ? -14.109 0.423 -5.648 1.00 74.75 210 ILE A O 1
ATOM 1642 N N . ALA A 1 211 ? -13.015 2.373 -5.413 1.00 80.25 211 ALA A N 1
ATOM 1643 C CA . ALA A 1 211 ? -12.184 2.217 -6.609 1.00 80.25 211 ALA A CA 1
ATOM 1644 C C . ALA A 1 211 ? -11.207 1.031 -6.518 1.00 80.25 211 ALA A C 1
ATOM 1646 O O . ALA A 1 211 ? -10.867 0.423 -7.535 1.00 80.25 211 ALA A O 1
ATOM 1647 N N . TYR A 1 212 ? -10.773 0.671 -5.308 1.00 75.81 212 TYR A N 1
ATOM 1648 C CA . TYR A 1 212 ? -9.824 -0.414 -5.096 1.00 75.81 212 TYR A CA 1
ATOM 1649 C C . TYR A 1 212 ? -10.431 -1.793 -5.343 1.00 75.81 212 TYR A C 1
ATOM 1651 O O . TYR A 1 212 ? -9.702 -2.702 -5.711 1.00 75.81 212 TYR A O 1
ATOM 1659 N N . VAL A 1 213 ? -11.747 -1.984 -5.210 1.00 71.88 213 VAL A N 1
ATOM 1660 C CA . VAL A 1 213 ? -12.359 -3.298 -5.475 1.00 71.88 213 VAL A CA 1
ATOM 1661 C C . VAL A 1 213 ? -12.082 -3.772 -6.913 1.00 71.88 213 VAL A C 1
ATOM 1663 O O . VAL A 1 213 ? -11.464 -4.827 -7.062 1.00 71.88 213 VAL A O 1
ATOM 1666 N N . PRO A 1 214 ? -12.431 -3.021 -7.977 1.00 71.88 214 PRO A N 1
ATOM 1667 C CA . PRO A 1 214 ? -12.033 -3.393 -9.333 1.00 71.88 214 PRO A CA 1
ATOM 1668 C C . PRO A 1 214 ? -10.521 -3.245 -9.566 1.00 71.88 214 PRO A C 1
ATOM 1670 O O . PRO A 1 214 ? -9.945 -4.053 -10.292 1.00 71.88 214 PRO A O 1
ATOM 1673 N N . GLY A 1 215 ? -9.863 -2.263 -8.935 1.00 76.31 215 GLY A N 1
ATOM 1674 C CA . GLY A 1 215 ? -8.413 -2.065 -9.054 1.00 76.31 215 GLY A CA 1
ATOM 1675 C C . GLY A 1 215 ? -7.596 -3.268 -8.577 1.00 76.31 215 GLY A C 1
ATOM 1676 O O . GLY A 1 215 ? -6.648 -3.669 -9.240 1.00 76.31 215 GLY A O 1
ATOM 1677 N N . SER A 1 216 ? -8.030 -3.913 -7.494 1.00 70.44 216 SER A N 1
ATOM 1678 C CA . SER A 1 216 ? -7.365 -5.073 -6.905 1.00 70.44 216 SER A CA 1
ATOM 1679 C C . SER A 1 216 ? -7.308 -6.257 -7.867 1.00 70.44 216 SER A C 1
ATOM 1681 O O . SER A 1 216 ? -6.301 -6.951 -7.913 1.00 70.44 216 SER A O 1
ATOM 1683 N N . ILE A 1 217 ? -8.334 -6.456 -8.703 1.00 74.38 217 ILE A N 1
ATOM 1684 C CA . ILE A 1 217 ? -8.325 -7.492 -9.744 1.00 74.38 217 ILE A CA 1
ATOM 1685 C C . ILE A 1 217 ? -7.200 -7.212 -10.746 1.00 74.38 217 ILE A C 1
ATOM 1687 O O . ILE A 1 217 ? -6.438 -8.112 -11.090 1.00 74.38 217 ILE A O 1
ATOM 1691 N N . THR A 1 218 ? -7.059 -5.960 -11.178 1.00 77.25 218 THR A N 1
ATOM 1692 C CA . THR A 1 218 ? -5.983 -5.546 -12.084 1.00 77.25 218 THR A CA 1
ATOM 1693 C C . THR A 1 218 ? -4.604 -5.693 -11.441 1.00 77.25 218 THR A C 1
ATOM 1695 O O . THR A 1 218 ? -3.691 -6.221 -12.078 1.00 77.25 218 THR A O 1
ATOM 1698 N N . ASP A 1 219 ? -4.458 -5.287 -10.179 1.00 76.06 219 ASP A N 1
ATOM 1699 C CA . ASP A 1 219 ? -3.203 -5.406 -9.428 1.00 76.06 219 ASP A CA 1
ATOM 1700 C C . ASP A 1 219 ? -2.735 -6.860 -9.363 1.00 76.06 219 ASP A C 1
ATOM 1702 O O . ASP A 1 219 ? -1.548 -7.135 -9.523 1.00 76.06 219 ASP A O 1
ATOM 1706 N N . ILE A 1 220 ? -3.661 -7.810 -9.214 1.00 72.50 220 ILE A N 1
ATOM 1707 C CA . ILE A 1 220 ? -3.344 -9.241 -9.205 1.00 72.50 220 ILE A CA 1
ATOM 1708 C C . ILE A 1 220 ? -2.701 -9.669 -10.519 1.00 72.50 220 ILE A C 1
ATOM 1710 O O . ILE A 1 220 ? -1.653 -10.319 -10.500 1.00 72.50 220 ILE A O 1
ATOM 1714 N N . PHE A 1 221 ? -3.294 -9.289 -11.651 1.00 75.88 221 PHE A N 1
ATOM 1715 C CA . PHE A 1 221 ? -2.753 -9.623 -12.966 1.00 75.88 221 PHE A CA 1
ATOM 1716 C C . PHE A 1 221 ? -1.378 -8.991 -13.185 1.00 75.88 221 PHE A C 1
ATOM 1718 O O . PHE A 1 221 ? -0.451 -9.680 -13.615 1.00 75.88 221 PHE A O 1
ATOM 1725 N N . ILE A 1 222 ? -1.221 -7.711 -12.845 1.00 80.88 222 ILE A N 1
ATOM 1726 C CA . ILE A 1 222 ? 0.039 -6.988 -13.049 1.00 80.88 222 ILE A CA 1
ATOM 1727 C C . ILE A 1 222 ? 1.137 -7.538 -12.132 1.00 80.88 222 ILE A C 1
ATOM 1729 O O . ILE A 1 222 ? 2.212 -7.883 -12.611 1.00 80.88 222 ILE A O 1
ATOM 1733 N N . ILE A 1 223 ? 0.884 -7.661 -10.830 1.00 79.19 223 ILE A N 1
ATOM 1734 C CA . ILE A 1 223 ? 1.905 -8.059 -9.849 1.00 79.19 223 ILE A CA 1
ATOM 1735 C C . ILE A 1 223 ? 2.307 -9.526 -10.031 1.00 79.19 223 ILE A C 1
ATOM 1737 O O . ILE A 1 223 ? 3.473 -9.864 -9.840 1.00 79.19 223 ILE A O 1
ATOM 1741 N N . SER A 1 224 ? 1.370 -10.393 -10.419 1.00 75.44 224 SER A N 1
ATOM 1742 C CA . SER A 1 224 ? 1.617 -11.841 -10.460 1.00 75.44 224 SER A CA 1
ATOM 1743 C C . SER A 1 224 ? 2.079 -12.313 -11.833 1.00 75.44 224 SER A C 1
ATOM 1745 O O . SER A 1 224 ? 3.054 -13.053 -11.928 1.00 75.44 224 SER A O 1
ATOM 1747 N N . LEU A 1 225 ? 1.410 -11.891 -12.912 1.00 78.44 225 LEU A N 1
ATOM 1748 C CA . LEU A 1 225 ? 1.698 -12.420 -14.249 1.00 78.44 225 LEU A CA 1
ATOM 1749 C C . LEU A 1 225 ? 2.827 -11.668 -14.952 1.00 78.44 225 LEU A C 1
ATOM 1751 O O . LEU A 1 225 ? 3.582 -12.282 -15.705 1.00 78.44 225 LEU A O 1
ATOM 1755 N N . MET A 1 226 ? 2.970 -10.361 -14.714 1.00 83.50 226 MET A N 1
ATOM 1756 C CA . MET A 1 226 ? 3.959 -9.552 -15.431 1.00 83.50 226 MET A CA 1
ATOM 1757 C C . MET A 1 226 ? 5.405 -9.988 -15.132 1.00 83.50 226 MET A C 1
ATOM 1759 O O . MET A 1 226 ? 6.153 -10.183 -16.093 1.00 83.50 226 MET A O 1
ATOM 1763 N N . PRO A 1 227 ? 5.821 -10.243 -13.871 1.00 83.75 227 PRO A N 1
ATOM 1764 C CA . PRO A 1 227 ? 7.171 -10.739 -13.599 1.00 83.75 227 PRO A CA 1
ATOM 1765 C C . PRO A 1 227 ? 7.432 -12.118 -14.215 1.00 83.75 227 PRO A C 1
ATOM 1767 O O . PRO A 1 227 ? 8.514 -12.352 -14.751 1.00 83.75 227 PRO A O 1
ATOM 1770 N N . ILE A 1 228 ? 6.436 -13.013 -14.193 1.00 82.94 228 ILE A N 1
ATOM 1771 C CA . ILE A 1 228 ? 6.536 -14.359 -14.780 1.00 82.94 228 ILE A CA 1
ATOM 1772 C C . ILE A 1 228 ? 6.728 -14.269 -16.298 1.00 82.94 228 ILE A C 1
ATOM 1774 O O . ILE A 1 228 ? 7.594 -14.952 -16.852 1.00 82.94 228 ILE A O 1
ATOM 1778 N N . ALA A 1 229 ? 5.964 -13.404 -16.970 1.00 85.38 229 ALA A N 1
ATOM 1779 C CA . ALA A 1 229 ? 6.091 -13.165 -18.405 1.00 85.38 229 ALA A CA 1
ATOM 1780 C C . ALA A 1 229 ? 7.477 -12.607 -18.760 1.00 85.38 229 ALA A C 1
ATOM 1782 O O . ALA A 1 229 ? 8.137 -13.130 -19.659 1.00 85.38 229 ALA A O 1
ATOM 1783 N N . MET A 1 230 ? 7.958 -11.611 -18.007 1.00 86.62 230 MET A N 1
ATOM 1784 C CA . MET A 1 230 ? 9.288 -11.028 -18.209 1.00 86.62 230 MET A CA 1
ATOM 1785 C C . MET A 1 230 ? 10.409 -12.054 -17.993 1.00 86.62 230 MET A C 1
ATOM 1787 O O . MET A 1 230 ? 11.328 -12.126 -18.806 1.00 86.62 230 MET A O 1
ATOM 1791 N N . TYR A 1 231 ? 10.321 -12.876 -16.942 1.00 85.88 231 TYR A N 1
ATOM 1792 C CA . TYR A 1 231 ? 11.302 -13.929 -16.659 1.00 85.88 231 TYR A CA 1
ATOM 1793 C C . TYR A 1 231 ? 11.314 -15.026 -17.734 1.00 85.88 231 TYR A C 1
ATOM 1795 O O . TYR A 1 231 ? 12.369 -15.551 -18.077 1.00 85.88 231 TYR A O 1
ATOM 1803 N N . SER A 1 232 ? 10.150 -15.339 -18.305 1.00 87.69 232 SER A N 1
ATOM 1804 C CA . SER A 1 232 ? 9.990 -16.369 -19.341 1.00 87.69 232 SER A CA 1
ATOM 1805 C C . SER A 1 232 ? 10.400 -15.908 -20.748 1.00 87.69 232 SER A C 1
ATOM 1807 O O . SER A 1 232 ? 10.228 -16.661 -21.703 1.00 87.69 232 SER A O 1
ATOM 1809 N N . GLY A 1 233 ? 10.919 -14.683 -20.895 1.00 90.75 233 GLY A N 1
ATOM 1810 C CA . GLY A 1 233 ? 11.360 -14.118 -22.174 1.00 90.75 233 GLY A CA 1
ATOM 1811 C C . GLY A 1 233 ? 10.296 -13.318 -22.935 1.00 90.75 233 GLY A C 1
ATOM 1812 O O . GLY A 1 233 ? 10.625 -12.716 -23.951 1.00 90.75 233 GLY A O 1
ATOM 1813 N N . TYR A 1 234 ? 9.063 -13.218 -22.430 1.00 90.69 234 TYR A N 1
ATOM 1814 C CA . TYR A 1 234 ? 7.963 -12.460 -23.051 1.00 90.69 234 TYR A CA 1
ATOM 1815 C C . TYR A 1 234 ? 7.954 -10.978 -22.636 1.00 90.69 234 TYR A C 1
ATOM 1817 O O . TYR A 1 234 ? 6.929 -10.401 -22.258 1.00 90.69 234 TYR A O 1
ATOM 1825 N N . HIS A 1 235 ? 9.128 -10.349 -22.614 1.00 89.50 235 HIS A N 1
ATOM 1826 C CA . HIS A 1 235 ? 9.279 -8.985 -22.105 1.00 89.50 235 HIS A CA 1
ATOM 1827 C C . HIS A 1 235 ? 8.612 -7.936 -23.010 1.00 89.50 235 HIS A C 1
ATOM 1829 O O . HIS A 1 235 ? 8.149 -6.908 -22.510 1.00 89.50 235 HIS A O 1
ATOM 1835 N N . TRP A 1 236 ? 8.528 -8.183 -24.321 1.00 90.38 236 TRP A N 1
ATOM 1836 C CA . TRP A 1 236 ? 7.905 -7.247 -25.262 1.00 90.38 236 TRP A CA 1
ATOM 1837 C C . TRP A 1 236 ? 6.377 -7.316 -25.212 1.00 90.38 236 TRP A C 1
ATOM 1839 O O . TRP A 1 236 ? 5.697 -6.294 -25.273 1.00 90.38 236 TRP A O 1
ATOM 1849 N N . GLU A 1 237 ? 5.837 -8.514 -25.021 1.00 89.06 237 GLU A N 1
ATOM 1850 C CA . GLU A 1 237 ? 4.416 -8.788 -24.851 1.00 89.06 237 GLU A CA 1
ATOM 1851 C C . GLU A 1 237 ? 3.920 -8.222 -23.523 1.00 89.06 237 GLU A C 1
ATOM 1853 O O . GLU A 1 237 ? 2.901 -7.534 -23.491 1.00 89.06 237 GLU A O 1
ATOM 1858 N N . ALA A 1 238 ? 4.678 -8.427 -22.440 1.00 86.25 238 ALA A N 1
ATOM 1859 C CA . ALA A 1 238 ? 4.384 -7.820 -21.144 1.00 86.25 238 ALA A CA 1
ATOM 1860 C C . ALA A 1 238 ? 4.335 -6.284 -21.241 1.00 86.25 238 ALA A C 1
ATOM 1862 O O . ALA A 1 238 ? 3.399 -5.656 -20.738 1.00 86.25 238 ALA A O 1
ATOM 1863 N N . LEU A 1 239 ? 5.296 -5.679 -21.951 1.00 87.31 239 LEU A N 1
ATOM 1864 C CA . LEU A 1 239 ? 5.313 -4.237 -22.198 1.00 87.31 239 LEU A CA 1
ATOM 1865 C C . LEU A 1 239 ? 4.106 -3.788 -23.035 1.00 87.31 239 LEU A C 1
ATOM 1867 O O . LEU A 1 239 ? 3.463 -2.793 -22.699 1.00 87.31 239 LEU A O 1
ATOM 1871 N N . ALA A 1 240 ? 3.771 -4.522 -24.098 1.00 88.81 240 ALA A N 1
ATOM 1872 C CA . ALA A 1 240 ? 2.632 -4.218 -24.957 1.00 88.81 240 ALA A CA 1
ATOM 1873 C C . ALA A 1 240 ? 1.305 -4.269 -24.187 1.00 88.81 240 ALA A C 1
ATOM 1875 O O . ALA A 1 240 ? 0.478 -3.367 -24.338 1.00 88.81 240 ALA A O 1
ATOM 1876 N N . VAL A 1 241 ? 1.116 -5.266 -23.318 1.00 87.12 241 VAL A N 1
ATOM 1877 C CA . VAL A 1 241 ? -0.065 -5.367 -22.446 1.00 87.12 241 VAL A CA 1
ATOM 1878 C C . VAL A 1 241 ? -0.135 -4.173 -21.494 1.00 87.12 241 VAL A C 1
ATOM 1880 O O . VAL A 1 241 ? -1.183 -3.533 -21.401 1.00 87.12 241 VAL A O 1
ATOM 1883 N N . GLY A 1 242 ? 0.981 -3.814 -20.850 1.00 86.19 242 GLY A N 1
ATOM 1884 C CA . GLY A 1 242 ? 1.045 -2.651 -19.960 1.00 86.19 242 GLY A CA 1
ATOM 1885 C C . GLY A 1 242 ? 0.710 -1.334 -20.671 1.00 86.19 242 GLY A C 1
ATOM 1886 O O . GLY A 1 242 ? -0.110 -0.553 -20.187 1.00 86.19 242 GLY A O 1
ATOM 1887 N N . LEU A 1 243 ? 1.280 -1.103 -21.857 1.00 88.69 243 LEU A N 1
ATOM 1888 C CA . LEU A 1 243 ? 0.990 0.084 -22.669 1.00 88.69 243 LEU A CA 1
ATOM 1889 C C . LEU A 1 243 ? -0.460 0.109 -23.160 1.00 88.69 243 LEU A C 1
ATOM 1891 O O . LEU A 1 243 ? -1.088 1.167 -23.150 1.00 88.69 243 LEU A O 1
ATOM 1895 N N . THR A 1 244 ? -1.008 -1.045 -23.542 1.00 88.38 244 THR A N 1
ATOM 1896 C CA . THR A 1 244 ? -2.410 -1.170 -23.963 1.00 88.38 244 THR A CA 1
ATOM 1897 C C . THR A 1 244 ? -3.354 -0.853 -22.808 1.00 88.38 244 THR A C 1
ATOM 1899 O O . THR A 1 244 ? -4.325 -0.123 -22.999 1.00 88.38 244 THR A O 1
ATOM 1902 N N . TYR A 1 245 ? -3.046 -1.323 -21.597 1.00 86.06 245 TYR A N 1
ATOM 1903 C CA . TYR A 1 245 ? -3.805 -0.982 -20.396 1.00 86.06 245 TYR A CA 1
ATOM 1904 C C . TYR A 1 245 ? -3.776 0.527 -20.117 1.00 86.06 245 TYR A C 1
ATOM 1906 O O . TYR A 1 245 ? -4.827 1.138 -19.930 1.00 86.06 245 TYR A O 1
ATOM 1914 N N . ILE A 1 246 ? -2.598 1.160 -20.173 1.00 86.06 246 ILE A N 1
ATOM 1915 C CA . ILE A 1 246 ? -2.473 2.618 -20.006 1.00 86.06 246 ILE A CA 1
ATOM 1916 C C . ILE A 1 246 ? -3.279 3.360 -21.081 1.00 86.06 246 ILE A C 1
ATOM 1918 O O . ILE A 1 246 ? -4.024 4.288 -20.762 1.00 86.06 246 ILE A O 1
ATOM 1922 N N . ALA A 1 247 ? -3.172 2.944 -22.345 1.00 88.12 247 ALA A N 1
ATOM 1923 C CA . ALA A 1 247 ? -3.922 3.537 -23.448 1.00 88.12 247 ALA A CA 1
ATOM 1924 C C . ALA A 1 247 ? -5.437 3.389 -23.254 1.00 88.12 247 ALA A C 1
ATOM 1926 O O . ALA A 1 247 ? -6.176 4.344 -23.486 1.00 88.12 247 ALA A O 1
ATOM 1927 N N . PHE A 1 248 ? -5.897 2.233 -22.770 1.00 87.75 248 PHE A N 1
ATOM 1928 C CA . PHE A 1 248 ? -7.298 1.991 -22.439 1.00 87.75 248 PHE A CA 1
ATOM 1929 C C . PHE A 1 248 ? -7.783 2.909 -21.310 1.00 87.75 248 PHE A C 1
ATOM 1931 O O . PHE A 1 248 ? -8.819 3.556 -21.455 1.00 87.75 248 PHE A O 1
ATOM 1938 N N . VAL A 1 249 ? -7.015 3.048 -20.224 1.00 83.44 249 VAL A N 1
ATOM 1939 C CA . VAL A 1 249 ? -7.347 3.968 -19.121 1.00 83.44 249 VAL A CA 1
ATOM 1940 C C . VAL A 1 249 ? -7.428 5.415 -19.619 1.00 83.44 249 VAL A C 1
ATOM 1942 O O . VAL A 1 249 ? -8.387 6.125 -19.308 1.00 83.44 249 VAL A O 1
ATOM 1945 N N . LEU A 1 250 ? -6.469 5.853 -20.442 1.00 85.25 250 LEU A N 1
ATOM 1946 C CA . LEU A 1 250 ? -6.474 7.193 -21.038 1.00 85.25 250 LEU A CA 1
ATOM 1947 C C . LEU A 1 250 ? -7.642 7.397 -22.012 1.00 85.25 250 LEU A C 1
ATOM 1949 O O . LEU A 1 250 ? -8.221 8.484 -22.052 1.00 85.25 250 LEU A O 1
ATOM 1953 N N . PHE A 1 251 ? -8.012 6.365 -22.774 1.00 87.00 251 PHE A N 1
ATOM 1954 C CA . PHE A 1 251 ? -9.171 6.379 -23.663 1.00 87.00 251 PHE A CA 1
ATOM 1955 C C . PHE A 1 251 ? -10.469 6.546 -22.868 1.00 87.00 251 PHE A C 1
ATOM 1957 O O . PHE A 1 251 ? -11.246 7.460 -23.151 1.00 87.00 251 PHE A O 1
ATOM 1964 N N . VAL A 1 252 ? -10.679 5.728 -21.833 1.00 83.69 252 VAL A N 1
ATOM 1965 C CA . VAL A 1 252 ? -11.850 5.831 -20.950 1.00 83.69 252 VAL A CA 1
ATOM 1966 C C . VAL A 1 252 ? -11.915 7.222 -20.320 1.00 83.69 252 VAL A C 1
ATOM 1968 O O . VAL A 1 252 ? -12.956 7.875 -20.377 1.00 83.69 252 VAL A O 1
ATOM 1971 N N . TRP A 1 253 ? -10.798 7.732 -19.801 1.00 80.44 253 TRP A N 1
ATOM 1972 C CA . TRP A 1 253 ? -10.736 9.087 -19.254 1.00 80.44 253 TRP A CA 1
ATOM 1973 C C . TRP A 1 253 ? -11.138 10.161 -20.280 1.00 80.44 253 TRP A C 1
ATOM 1975 O O . TRP A 1 253 ? -12.008 10.993 -20.002 1.00 80.44 253 TRP A O 1
ATOM 1985 N N . ARG A 1 254 ? -10.558 10.126 -21.486 1.00 81.31 254 ARG A N 1
ATOM 1986 C CA . ARG A 1 254 ? -10.791 11.147 -22.517 1.00 81.31 254 ARG A CA 1
ATOM 1987 C C . ARG A 1 254 ? -12.199 11.105 -23.108 1.00 81.31 254 ARG A C 1
ATOM 1989 O O . ARG A 1 254 ? -12.741 12.159 -23.420 1.00 81.31 254 ARG A O 1
ATOM 1996 N N . PHE A 1 255 ? -12.794 9.928 -23.280 1.00 78.75 255 PHE A N 1
ATOM 1997 C CA . PHE A 1 255 ? -14.077 9.803 -23.980 1.00 78.75 255 PHE A CA 1
ATOM 1998 C C . PHE A 1 255 ? -15.290 9.694 -23.055 1.00 78.75 255 PHE A C 1
ATOM 2000 O O . PHE A 1 255 ? -16.370 10.138 -23.443 1.00 78.75 255 PHE A O 1
ATOM 2007 N N . VAL A 1 256 ? -15.127 9.154 -21.845 1.00 73.94 256 VAL A N 1
ATOM 2008 C CA . VAL A 1 256 ? -16.234 8.966 -20.895 1.00 73.94 256 VAL A CA 1
ATOM 2009 C C . VAL A 1 256 ? -16.312 10.138 -19.917 1.00 73.94 256 VAL A C 1
ATOM 2011 O O . VAL A 1 256 ? -17.369 10.747 -19.764 1.00 73.94 256 VAL A O 1
ATOM 2014 N N . PHE A 1 257 ? -15.190 10.521 -19.301 1.00 67.38 257 PHE A N 1
ATOM 2015 C CA . PHE A 1 257 ? -15.207 11.495 -18.206 1.00 67.38 257 PHE A CA 1
ATOM 2016 C C . PHE A 1 257 ? -15.137 12.960 -18.668 1.00 67.38 257 PHE A C 1
ATOM 2018 O O . PHE A 1 257 ? -15.819 13.798 -18.079 1.00 67.38 257 PHE A O 1
ATOM 2025 N N . GLN A 1 258 ? -14.418 13.292 -19.753 1.00 61.94 258 GLN A N 1
ATOM 2026 C CA . GLN A 1 258 ? -14.432 14.672 -20.284 1.00 61.94 258 GLN A CA 1
ATOM 2027 C C . GLN A 1 258 ? -15.796 15.084 -20.861 1.00 61.94 258 GLN A C 1
ATOM 2029 O O . GLN A 1 258 ? -16.181 16.241 -20.720 1.00 61.94 258 GLN A O 1
ATOM 2034 N N . LYS A 1 259 ? -16.558 14.153 -21.456 1.00 52.44 259 LYS A N 1
ATOM 2035 C CA . LYS A 1 259 ? -17.916 14.443 -21.953 1.00 52.44 259 LYS A CA 1
ATOM 2036 C C . LYS A 1 259 ? -18.912 14.698 -20.824 1.00 52.44 259 LYS A C 1
ATOM 2038 O O . LYS A 1 259 ? -19.754 15.581 -20.942 1.00 52.44 259 LYS A O 1
ATOM 2043 N N . SER A 1 260 ? -18.799 13.965 -19.717 1.00 49.97 260 SER A N 1
ATOM 2044 C CA . SER A 1 260 ? -19.713 14.126 -18.583 1.00 49.97 260 SER A CA 1
ATOM 2045 C C . SER A 1 260 ? -19.492 15.438 -17.817 1.00 49.97 260 SER A C 1
ATOM 2047 O O . SER A 1 260 ? -20.434 15.951 -17.227 1.00 49.97 260 SER A O 1
ATOM 2049 N N . GLY A 1 261 ? -18.278 16.004 -17.855 1.00 49.31 261 GLY A N 1
ATOM 2050 C CA . GLY A 1 261 ? -17.974 17.312 -17.262 1.00 49.31 261 GLY A CA 1
ATOM 2051 C C . GLY A 1 261 ? -18.489 18.514 -18.065 1.00 49.31 261 GLY A C 1
ATOM 2052 O O . GLY A 1 261 ? -18.667 19.576 -17.484 1.00 49.31 261 GLY A O 1
ATOM 2053 N N . GLN A 1 262 ? -18.757 18.357 -19.368 1.00 43.47 262 GLN A N 1
ATOM 2054 C CA . GLN A 1 262 ? -19.332 19.421 -20.207 1.00 43.47 262 GLN A CA 1
ATOM 2055 C C . GLN A 1 262 ? -20.859 19.528 -20.069 1.00 43.47 262 GLN A C 1
ATOM 2057 O O . GLN A 1 262 ? -21.397 20.624 -20.163 1.00 43.47 262 GLN A O 1
ATOM 2062 N N . LEU A 1 263 ? -21.548 18.418 -19.781 1.00 43.88 263 LEU A N 1
ATOM 2063 C CA . LEU A 1 263 ? -23.014 18.363 -19.654 1.00 43.88 263 LEU A CA 1
ATOM 2064 C C . LEU A 1 263 ? -23.565 18.927 -18.329 1.00 43.88 263 LEU A C 1
ATOM 2066 O O . LEU A 1 263 ? -24.773 19.047 -18.185 1.00 43.88 263 LEU A O 1
ATOM 2070 N N . VAL A 1 264 ? -22.707 19.238 -17.351 1.00 43.31 264 VAL A N 1
ATOM 2071 C CA . VAL A 1 264 ? -23.107 19.817 -16.046 1.00 43.31 264 VAL A CA 1
ATOM 2072 C C . VAL A 1 264 ? -22.890 21.341 -16.013 1.00 43.31 264 VAL A C 1
ATOM 2074 O O . VAL A 1 264 ? -23.254 22.007 -15.049 1.00 43.31 264 VAL A O 1
ATOM 2077 N N . THR A 1 265 ? -22.299 21.905 -17.070 1.00 43.25 265 THR A N 1
ATOM 2078 C CA . THR A 1 265 ? -21.986 23.339 -17.204 1.00 43.25 265 THR A CA 1
ATOM 2079 C C . THR A 1 265 ? -22.824 24.073 -18.258 1.00 43.25 265 THR A C 1
ATOM 2081 O O . THR A 1 265 ? -22.562 25.250 -18.501 1.00 43.25 265 THR A O 1
ATOM 2084 N N . GLU A 1 266 ? -23.815 23.409 -18.857 1.00 36.50 266 GLU A N 1
ATOM 2085 C CA . GLU A 1 266 ? -24.909 24.032 -19.627 1.00 36.50 266 GLU A CA 1
ATOM 2086 C C . GLU A 1 266 ? -26.200 24.022 -18.801 1.00 36.50 266 GLU A C 1
ATOM 2088 O O . GLU A 1 266 ? -26.937 25.032 -18.864 1.00 36.50 266 GLU A O 1
#

Secondary structure (DSSP, 8-state):
-HHHHHHHHTT--S----GGGS-HHHHTTPPPGGG---SS---S-TTT--HHHHHHHHHHHHHHHHHHHHHHHHTT-TT-PPPHHHHHHHHHHHHHHHHHHTTGGGG--HHHHHHHHHHHHHHHHHHHHHT--HHHHHHTHHHHHHHHHHHHHHHHHIIIIIHHHHS-TTHHHHHHHHHHHHTS-HHHHHHHHHHH-TT-TT-HHHHHHHHHHHHHHHHHHHHHHHHHHHHTT-HHHHHHHHHHHHHHHHHHIIIIIHHHHHTT--

Radius of gyration: 22.01 Å; Cα contacts (8 Å, |Δi|>4): 166; chains: 1; bounding box: 52×54×56 Å

Foldseek 3Di:
DVVVVVCVVVCVFVDFCDLVNDDPQVVVVHDPPVRDDDLWDFQDDPVPDGLLVVVVVLLVVLLVQLVVVQVVVCVVDVLDRQDSVVSSVVSVVVVVVVCVVVVVVVSDTVSSVVVVVVVVQVVCVVVVVVPDDVVVCVVCVVVVVVVLVVLLVVLVCCLPPVQCVQVPPPSNLLSQLSVLPSNHNNVRSVVSSCRRVVPCPSVNVVVCVVVVVVVVVVCSCLVRVLVSCVVVVNPVVSVVVVVVVVVVVVVCRVPPVVVVVVVVVD

InterPro domains:
  IPR004445 Sodium/glutamate symport carrier protein GltS [PTHR36178] (4-210)

Solvent-accessible surface area (backbone atoms only — not comparable to full-atom values): 14864 Å² total; per-residue (Å²): 110,68,66,59,57,51,35,48,75,70,60,71,53,90,48,70,81,47,78,89,72,47,54,78,41,55,75,70,74,42,71,52,80,92,71,60,70,80,65,54,72,82,60,49,56,79,90,79,45,52,44,64,58,55,55,53,48,51,53,49,52,31,50,52,49,5,48,54,47,15,52,57,62,20,70,77,36,98,87,48,76,50,55,42,69,56,38,26,52,54,39,46,53,51,52,50,50,52,25,56,76,71,58,49,44,82,58,56,46,68,44,48,54,53,51,52,51,49,55,50,49,53,49,50,51,53,53,53,61,70,66,59,56,64,73,58,49,65,76,42,37,67,66,51,50,52,52,51,52,49,50,52,54,49,51,50,44,43,37,75,59,45,22,66,76,71,53,56,78,62,18,62,59,48,26,45,23,48,48,25,30,78,77,63,38,63,67,47,7,52,55,49,26,42,54,58,39,72,80,58,80,79,44,52,68,61,56,47,58,62,53,40,59,68,44,48,60,52,48,50,51,53,70,56,47,39,58,54,33,40,72,72,69,38,46,67,58,44,48,50,52,52,51,49,50,53,49,48,53,52,45,49,46,61,65,55,52,54,55,58,62,55,71,78,75,115

pLDDT: mean 83.22, std 10.38, range [36.5, 96.0]